Protein AF-0000000080550893 (afdb_homodimer)

Organism: Arabidopsis lyrata subsp. lyrata (NCBI:txid81972)

Structure (mmCIF, N/CA/C/O backbone):
data_AF-0000000080550893-model_v1
#
loop_
_entity.id
_entity.type
_entity.pdbx_description
1 polymer 'Dirigent protein'
#
loop_
_atom_site.group_PDB
_atom_site.id
_atom_site.type_symbol
_atom_site.label_atom_id
_atom_site.label_alt_id
_atom_site.label_comp_id
_atom_site.label_asym_id
_atom_site.label_entity_id
_atom_site.label_seq_id
_atom_site.pdbx_PDB_ins_code
_atom_site.Cartn_x
_atom_site.Cartn_y
_atom_site.Cartn_z
_atom_site.occupancy
_atom_site.B_iso_or_equiv
_atom_site.auth_seq_id
_atom_site.auth_comp_id
_atom_site.auth_asym_id
_atom_site.auth_atom_id
_atom_site.pdbx_PDB_model_num
ATOM 1 N N . MET A 1 1 ? -7.336 0.154 31.891 1 36.56 1 MET A N 1
ATOM 2 C CA . MET A 1 1 ? -7.43 1.526 31.391 1 36.56 1 MET A CA 1
ATOM 3 C C . MET A 1 1 ? -8.875 1.898 31.094 1 36.56 1 MET A C 1
ATOM 5 O O . MET A 1 1 ? -9.625 1.093 30.531 1 36.56 1 MET A O 1
ATOM 9 N N . ASN A 1 2 ? -9.414 2.648 31.75 1 38.25 2 ASN A N 1
ATOM 10 C CA . ASN A 1 2 ? -10.805 3.061 31.641 1 38.25 2 ASN A CA 1
ATOM 11 C C . ASN A 1 2 ? -11.133 3.518 30.219 1 38.25 2 ASN A C 1
ATOM 13 O O . ASN A 1 2 ? -10.469 4.395 29.672 1 38.25 2 ASN A O 1
ATOM 17 N N . GLY A 1 3 ? -11.711 2.85 29.438 1 44.38 3 GLY A N 1
ATOM 18 C CA . GLY A 1 3 ? -12.133 3.057 28.062 1 44.38 3 GLY A CA 1
ATOM 19 C C . GLY A 1 3 ? -12.727 4.434 27.812 1 44.38 3 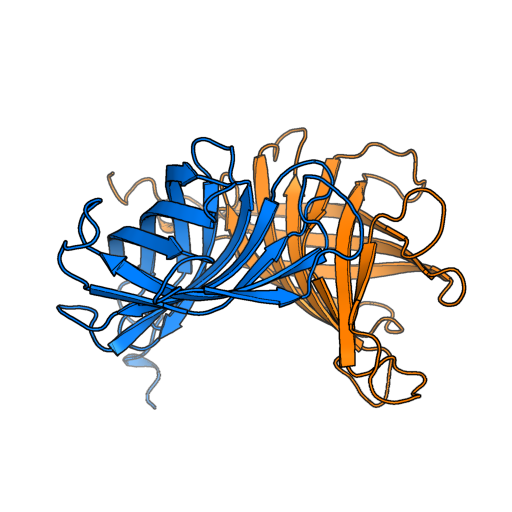GLY A C 1
ATOM 20 O O . GLY A 1 3 ? -12.953 4.82 26.672 1 44.38 3 GLY A O 1
ATOM 21 N N . LYS A 1 4 ? -13.227 5.18 28.844 1 51.59 4 LYS A N 1
ATOM 22 C CA . LYS A 1 4 ? -13.922 6.457 28.703 1 51.59 4 LYS A CA 1
ATOM 23 C C . LYS A 1 4 ? -12.992 7.52 28.125 1 51.59 4 LYS A C 1
ATOM 25 O O . LYS A 1 4 ? -13.453 8.539 27.609 1 51.59 4 LYS A O 1
ATOM 30 N N . HIS A 1 5 ? -11.852 7.52 28.484 1 48.88 5 HIS A N 1
ATOM 31 C CA . HIS A 1 5 ? -10.898 8.531 28.031 1 48.88 5 HIS A CA 1
ATOM 32 C C . HIS A 1 5 ? -10.203 8.102 26.75 1 48.88 5 HIS A C 1
ATOM 34 O O . HIS A 1 5 ? -9.227 8.727 26.328 1 48.88 5 HIS A O 1
ATOM 40 N N . LEU A 1 6 ? -10.594 6.977 26.25 1 51.81 6 LEU A N 1
ATOM 41 C CA . LEU A 1 6 ? -9.953 6.402 25.078 1 51.81 6 LEU A CA 1
ATOM 42 C C . LEU A 1 6 ? -10.844 6.555 23.844 1 51.81 6 LEU A C 1
ATOM 44 O O . LEU A 1 6 ? -12.07 6.516 23.953 1 51.81 6 LEU A O 1
ATOM 48 N N . GLY A 1 7 ? -10.242 6.859 22.594 1 55.31 7 GLY A N 1
ATOM 49 C CA . GLY A 1 7 ? -10.688 6.797 21.203 1 55.31 7 GLY A CA 1
ATOM 50 C C . GLY A 1 7 ? -12.102 7.312 21.016 1 55.31 7 GLY A C 1
ATOM 51 O O . GLY A 1 7 ? -12.359 8.5 21.188 1 55.31 7 GLY A O 1
ATOM 52 N N . PRO A 1 8 ? -13.125 6.414 20.875 1 60.66 8 PRO A N 1
ATOM 53 C CA . PRO A 1 8 ? -14.477 6.691 20.391 1 60.66 8 PRO A CA 1
ATOM 54 C C . PRO A 1 8 ? -15.32 7.469 21.406 1 60.66 8 PRO A C 1
ATOM 56 O O . PRO A 1 8 ? -16.438 7.895 21.078 1 60.66 8 PRO A O 1
ATOM 59 N N . TYR A 1 9 ? -14.734 7.715 22.547 1 67.19 9 TYR A N 1
ATOM 60 C CA . TYR A 1 9 ? -15.562 8.453 23.484 1 67.19 9 TYR A CA 1
ATOM 61 C C . TYR A 1 9 ? -15.242 9.938 23.453 1 67.19 9 TYR A C 1
ATOM 63 O O . TYR A 1 9 ? -15.906 10.742 24.109 1 67.19 9 TYR A O 1
ATOM 71 N N . LYS A 1 10 ? -14.242 10.188 22.797 1 75.31 10 LYS A N 1
ATOM 72 C CA . LYS A 1 10 ? -13.93 11.594 22.578 1 75.31 10 LYS A CA 1
ATOM 73 C C . LYS A 1 10 ? -14.453 12.062 21.234 1 75.31 10 LYS A C 1
ATOM 75 O O . LYS A 1 10 ? -14.789 11.242 20.375 1 75.31 10 LYS A O 1
ATOM 80 N N . LYS A 1 11 ? -14.539 13.328 21.203 1 84.31 11 LYS A N 1
ATOM 81 C CA . LYS A 1 11 ? -14.953 13.906 19.922 1 84.31 11 LYS A CA 1
ATOM 82 C C . LYS A 1 11 ? -13.875 13.711 18.859 1 84.31 11 LYS A C 1
ATOM 84 O O . LYS A 1 11 ? -12.695 13.922 19.109 1 84.31 11 LYS A O 1
ATOM 89 N N . GLU A 1 12 ? -14.18 13.219 17.781 1 87.88 12 GLU A N 1
ATOM 90 C CA . GLU A 1 12 ? -13.273 13.031 16.641 1 87.88 12 GLU A CA 1
ATOM 91 C C . GLU A 1 12 ? -12.812 14.375 16.094 1 87.88 12 GLU A C 1
ATOM 93 O O . GLU A 1 12 ? -13.602 15.312 15.969 1 87.88 12 GLU A O 1
ATOM 98 N N . LYS A 1 13 ? -11.547 14.469 15.852 1 89.44 13 LYS A N 1
ATOM 99 C CA . LYS A 1 13 ? -10.922 15.664 15.305 1 89.44 13 LYS A CA 1
ATOM 100 C C . LYS A 1 13 ? -10.359 15.406 13.906 1 89.44 13 LYS A C 1
ATOM 102 O O . LYS A 1 13 ? -9.953 14.281 13.602 1 89.44 13 LYS A O 1
ATOM 107 N N . PHE A 1 14 ? -10.383 16.484 13.125 1 92.69 14 PHE A N 1
ATOM 108 C CA . PHE A 1 14 ? -9.781 16.469 11.797 1 92.69 14 PHE A CA 1
ATOM 109 C C . PHE A 1 14 ? -8.539 17.359 11.758 1 92.69 14 PHE A C 1
ATOM 111 O O . PHE A 1 14 ? -8.586 18.516 12.148 1 92.69 14 PHE A O 1
ATOM 118 N N . THR A 1 15 ? -7.422 16.797 11.328 1 95.38 15 THR A N 1
ATOM 119 C CA . THR A 1 15 ? -6.168 17.531 11.234 1 95.38 15 THR A CA 1
ATOM 120 C C . THR A 1 15 ? -5.602 17.453 9.82 1 95.38 15 THR A C 1
ATOM 122 O O . THR A 1 15 ? -5.578 16.375 9.211 1 95.38 15 THR A O 1
ATOM 125 N N . HIS A 1 16 ? -5.234 18.562 9.258 1 97 16 HIS A N 1
ATOM 126 C CA . HIS A 1 16 ? -4.504 18.656 8 1 97 16 HIS A CA 1
ATOM 127 C C . HIS A 1 16 ? -3.061 19.094 8.227 1 97 16 HIS A C 1
ATOM 129 O O . HIS A 1 16 ? -2.812 20.141 8.82 1 97 16 HIS A O 1
ATOM 135 N N . LEU A 1 17 ? -2.139 18.344 7.812 1 97.62 17 LEU A N 1
ATOM 136 C CA . LEU A 1 17 ? -0.714 18.656 7.855 1 97.62 17 LEU A CA 1
ATOM 137 C C . LEU A 1 17 ? -0.124 18.688 6.449 1 97.62 17 LEU A C 1
ATOM 139 O O . LEU A 1 17 ? -0.499 17.891 5.59 1 97.62 17 LEU A O 1
ATOM 143 N N . ARG A 1 18 ? 0.786 19.594 6.27 1 98.38 18 ARG A N 1
ATOM 144 C CA . ARG A 1 18 ? 1.565 19.625 5.035 1 98.38 18 ARG A CA 1
ATOM 145 C C . ARG A 1 18 ? 3.059 19.531 5.328 1 98.38 18 ARG A C 1
ATOM 147 O O . ARG A 1 18 ? 3.6 20.312 6.109 1 98.38 18 ARG A O 1
ATOM 154 N N . VAL A 1 19 ? 3.701 18.594 4.742 1 98.5 19 VAL A N 1
ATOM 155 C CA . VAL A 1 19 ? 5.137 18.406 4.922 1 98.5 19 VAL A CA 1
ATOM 156 C C . VAL A 1 19 ? 5.785 18.047 3.586 1 98.5 19 VAL A C 1
ATOM 158 O O . VAL A 1 19 ? 5.09 17.703 2.629 1 98.5 19 VAL A O 1
ATOM 161 N N . TYR A 1 20 ? 7.066 18.188 3.588 1 98.62 20 TYR A N 1
ATOM 162 C CA . TYR A 1 20 ? 7.855 17.797 2.424 1 98.62 20 TYR A CA 1
ATOM 163 C C . TYR A 1 20 ? 8.812 16.656 2.766 1 98.62 20 TYR A C 1
ATOM 165 O O . TYR A 1 20 ? 9.555 16.734 3.746 1 98.62 20 TYR A O 1
ATOM 173 N N . TRP A 1 21 ? 8.727 15.656 1.961 1 97.75 21 TRP A N 1
ATOM 174 C CA . TRP A 1 21 ? 9.547 14.453 2.016 1 97.75 21 TRP A CA 1
ATOM 175 C C . TRP A 1 21 ? 10.773 14.578 1.116 1 97.75 21 TRP A C 1
ATOM 177 O O . TRP A 1 21 ? 10.648 14.867 -0.076 1 97.75 21 TRP A O 1
ATOM 187 N N . HIS A 1 22 ? 11.992 14.438 1.71 1 97.44 22 HIS A N 1
ATOM 188 C CA . HIS A 1 22 ? 13.234 14.516 0.948 1 97.44 22 HIS A CA 1
ATOM 189 C C . HIS A 1 22 ? 13.93 13.164 0.889 1 97.44 22 HIS A C 1
ATOM 191 O O . HIS A 1 22 ? 14.406 12.656 1.91 1 97.44 22 HIS A O 1
ATOM 197 N N . ASN A 1 23 ? 14.023 12.617 -0.268 1 97.44 23 ASN A N 1
ATOM 198 C CA . ASN A 1 23 ? 14.648 11.312 -0.463 1 97.44 23 ASN A CA 1
ATOM 199 C C . ASN A 1 23 ? 15.93 11.43 -1.288 1 97.44 23 ASN A C 1
ATOM 201 O O . ASN A 1 23 ? 15.977 12.172 -2.268 1 97.44 23 ASN A O 1
ATOM 205 N N . SER A 1 24 ? 16.938 10.742 -0.866 1 96.44 24 SER A N 1
ATOM 206 C CA . SER A 1 24 ? 18.172 10.594 -1.626 1 96.44 24 SER A CA 1
ATOM 207 C C . SER A 1 24 ? 18.734 9.18 -1.499 1 96.44 24 SER A C 1
ATOM 209 O O . SER A 1 24 ? 19 8.703 -0.39 1 96.44 24 SER A O 1
ATOM 211 N N . VAL A 1 25 ? 18.922 8.539 -2.643 1 95.25 25 VAL A N 1
ATOM 212 C CA . VAL A 1 25 ? 19.484 7.191 -2.643 1 95.25 25 VAL A CA 1
ATOM 213 C C . VAL A 1 25 ? 20.969 7.25 -2.979 1 95.25 25 VAL A C 1
ATOM 215 O O . VAL A 1 25 ? 21.703 6.27 -2.777 1 95.25 25 VAL A O 1
ATOM 218 N N . ASN A 1 26 ? 21.391 8.344 -3.434 1 88.75 26 ASN A N 1
ATOM 219 C CA . ASN A 1 26 ? 22.797 8.547 -3.805 1 88.75 26 ASN A CA 1
ATOM 220 C C . ASN A 1 26 ? 23.406 9.727 -3.057 1 88.75 26 ASN A C 1
ATOM 222 O O . ASN A 1 26 ? 22.703 10.43 -2.324 1 88.75 26 ASN A O 1
ATOM 226 N N . GLY A 1 27 ? 24.797 9.852 -3.178 1 83.94 27 GLY A N 1
ATOM 227 C CA . GLY A 1 27 ? 25.5 10.977 -2.58 1 83.94 27 GLY A CA 1
ATOM 228 C C . GLY A 1 27 ? 26.203 10.625 -1.283 1 83.94 27 GLY A C 1
ATOM 229 O O . GLY A 1 27 ? 26.375 9.445 -0.969 1 83.94 27 GLY A O 1
ATOM 230 N N . ARG A 1 28 ? 26.672 11.641 -0.504 1 85.31 28 ARG A N 1
ATOM 231 C CA . ARG A 1 28 ? 27.547 11.453 0.647 1 85.31 28 ARG A CA 1
ATOM 232 C C . ARG A 1 28 ? 26.766 10.938 1.85 1 85.31 28 ARG A C 1
ATOM 234 O O . ARG A 1 28 ? 27.234 10.055 2.57 1 85.31 28 ARG A O 1
ATOM 241 N N . ASN A 1 29 ? 25.562 11.492 2.062 1 90.5 29 ASN A N 1
ATOM 242 C CA . ASN A 1 29 ? 24.719 11.078 3.176 1 90.5 29 ASN A CA 1
ATOM 243 C C . ASN A 1 29 ? 23.312 10.711 2.707 1 90.5 29 ASN A C 1
ATOM 245 O O . ASN A 1 29 ? 22.359 11.461 2.943 1 90.5 29 ASN A O 1
ATOM 249 N N . PRO A 1 30 ? 23.297 9.578 1.999 1 96.31 30 PRO A N 1
ATOM 250 C CA . PRO A 1 30 ? 21.969 9.211 1.496 1 96.31 30 PRO A CA 1
ATOM 251 C C . PRO A 1 30 ? 20.969 8.953 2.617 1 96.31 30 PRO A C 1
ATOM 253 O O . PRO A 1 30 ? 21.328 8.445 3.678 1 96.31 30 PRO A O 1
ATOM 256 N N . SER A 1 31 ? 19.797 9.359 2.496 1 97.44 31 SER A N 1
ATOM 257 C CA . SER A 1 31 ? 18.734 9.164 3.479 1 97.44 31 SER A CA 1
ATOM 258 C C . SER A 1 31 ? 18.016 7.836 3.256 1 97.44 31 SER A C 1
ATOM 260 O O . SER A 1 31 ? 17.156 7.441 4.059 1 97.44 31 SER A O 1
ATOM 262 N N . SER A 1 32 ? 18.25 7.168 2.123 1 97.88 32 SER A N 1
ATOM 263 C CA . SER A 1 32 ? 17.656 5.879 1.789 1 97.88 32 SER A CA 1
ATOM 264 C C . SER A 1 32 ? 18.672 4.957 1.127 1 97.88 32 SER A C 1
ATOM 266 O O . SER A 1 32 ? 19.672 5.422 0.583 1 97.88 32 SER A O 1
ATOM 268 N N . VAL A 1 33 ? 18.438 3.639 1.205 1 97.5 33 VAL A N 1
ATOM 269 C CA . VAL A 1 33 ? 19.344 2.646 0.637 1 97.5 33 VAL A CA 1
ATOM 270 C C . VAL A 1 33 ? 18.547 1.511 0.01 1 97.5 33 VAL A C 1
ATOM 272 O O . VAL A 1 33 ? 17.625 0.981 0.63 1 97.5 33 VAL A O 1
ATOM 275 N N . MET A 1 34 ? 18.875 1.222 -1.255 1 95.88 34 MET A N 1
ATOM 276 C CA . MET A 1 34 ? 18.25 0.068 -1.896 1 95.88 34 MET A CA 1
ATOM 277 C C . MET A 1 34 ? 18.797 -1.235 -1.316 1 95.88 34 MET A C 1
ATOM 279 O O . MET A 1 34 ? 20 -1.503 -1.394 1 95.88 34 MET A O 1
ATOM 283 N N . ILE A 1 35 ? 18 -2.09 -0.77 1 96.12 35 ILE A N 1
ATOM 284 C CA . ILE A 1 35 ? 18.453 -3.291 -0.076 1 96.12 35 ILE A CA 1
ATOM 285 C C . ILE A 1 35 ? 18.188 -4.52 -0.94 1 96.12 35 ILE A C 1
ATOM 287 O O . ILE A 1 35 ? 18.719 -5.598 -0.684 1 96.12 35 ILE A O 1
ATOM 291 N N . GLN A 1 36 ? 17.297 -4.414 -1.833 1 96.31 36 GLN A N 1
ATOM 292 C CA . GLN A 1 36 ? 16.984 -5.441 -2.82 1 96.31 36 GLN A CA 1
ATOM 293 C C . GLN A 1 36 ? 16.938 -4.855 -4.227 1 96.31 36 GLN A C 1
ATOM 295 O O . GLN A 1 36 ? 16.094 -4 -4.523 1 96.31 36 GLN A O 1
ATOM 300 N N . GLN A 1 37 ? 17.828 -5.336 -5.086 1 94.75 37 GLN A N 1
ATOM 301 C CA . GLN A 1 37 ? 17.828 -4.902 -6.48 1 94.75 37 GLN A CA 1
ATOM 302 C C . GLN A 1 37 ? 16.719 -5.582 -7.266 1 94.75 37 GLN A C 1
ATOM 304 O O . GLN A 1 37 ? 16.281 -6.684 -6.922 1 94.75 37 GLN A O 1
ATOM 309 N N . PRO A 1 38 ? 16.25 -4.793 -8.328 1 92.19 38 PRO A N 1
ATOM 310 C CA . PRO A 1 38 ? 15.289 -5.488 -9.18 1 92.19 38 PRO A CA 1
ATOM 311 C C . PRO A 1 38 ? 15.836 -6.789 -9.758 1 92.19 38 PRO A C 1
ATOM 313 O O . PRO A 1 38 ? 17.031 -6.883 -10.047 1 92.19 38 PRO A O 1
ATOM 316 N N . VAL A 1 39 ? 14.938 -7.801 -9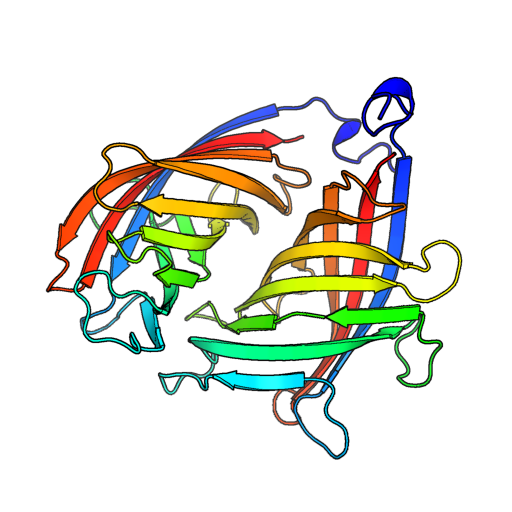.797 1 82.38 39 VAL A N 1
ATOM 317 C CA . VAL A 1 39 ? 15.391 -9.102 -10.281 1 82.38 39 VAL A CA 1
ATOM 318 C C . VAL A 1 39 ? 15.445 -9.094 -11.805 1 82.38 39 VAL A C 1
ATOM 320 O O . VAL A 1 39 ? 16.25 -9.812 -12.406 1 82.38 39 VAL A O 1
ATOM 323 N N . LEU A 1 40 ? 14.555 -8.32 -12.352 1 78.5 40 LEU A N 1
ATOM 324 C CA . LEU A 1 40 ? 14.531 -8.219 -13.805 1 78.5 40 LEU A CA 1
ATOM 325 C C . LEU A 1 40 ? 15.062 -6.867 -14.273 1 78.5 40 LEU A C 1
ATOM 327 O O . LEU A 1 40 ? 14.977 -5.879 -13.539 1 78.5 40 LEU A O 1
ATOM 331 N N . ASN A 1 41 ? 15.734 -6.973 -15.391 1 78.75 41 ASN A N 1
ATOM 332 C CA . ASN A 1 41 ? 16.172 -5.727 -16 1 78.75 41 ASN A CA 1
ATOM 333 C C . ASN A 1 41 ? 15.008 -4.938 -16.578 1 78.75 41 ASN A C 1
ATOM 335 O O . ASN A 1 41 ? 14.586 -5.18 -17.719 1 78.75 41 ASN A O 1
ATOM 339 N N . SER A 1 42 ? 14.43 -4.23 -15.875 1 79.5 42 SER A N 1
ATOM 340 C CA . SER A 1 42 ? 13.273 -3.457 -16.312 1 79.5 42 SER A CA 1
ATOM 341 C C . SER A 1 42 ? 13.398 -1.995 -15.891 1 79.5 42 SER A C 1
ATOM 343 O O . SER A 1 42 ? 14.102 -1.677 -14.93 1 79.5 42 SER A O 1
ATOM 345 N N . SER A 1 43 ? 12.719 -1.124 -16.641 1 87.12 43 SER A N 1
ATOM 346 C CA . SER A 1 43 ? 12.734 0.309 -16.359 1 87.12 43 SER A CA 1
ATOM 347 C C . SER A 1 43 ? 11.844 0.65 -15.18 1 87.12 43 SER A C 1
ATOM 349 O O . SER A 1 43 ? 11.93 1.744 -14.617 1 87.12 43 SER A O 1
ATOM 351 N N . SER A 1 44 ? 11.023 -0.235 -14.742 1 91.88 44 SER A N 1
ATOM 352 C CA . SER A 1 44 ? 10.086 0.047 -13.656 1 91.88 44 SER A CA 1
ATOM 353 C C . SER A 1 44 ? 10.711 -0.26 -12.305 1 91.88 44 SER A C 1
ATOM 355 O O . SER A 1 44 ? 10.117 0.043 -11.258 1 91.88 44 SER A O 1
ATOM 357 N N . LEU A 1 45 ? 11.844 -0.919 -12.242 1 93.75 45 LEU A N 1
ATOM 358 C CA . LEU A 1 45 ? 12.508 -1.337 -11.008 1 93.75 45 LEU A CA 1
ATOM 359 C C . LEU A 1 45 ? 11.703 -2.422 -10.297 1 93.75 45 LEU A C 1
ATOM 361 O O . LEU A 1 45 ? 11.859 -2.623 -9.094 1 93.75 45 LEU A O 1
ATOM 365 N N . PHE A 1 46 ? 10.82 -3.125 -11 1 95.94 46 PHE A N 1
ATOM 366 C CA . PHE A 1 46 ? 9.93 -4.129 -10.422 1 95.94 46 PHE A CA 1
ATOM 367 C C . PHE A 1 46 ? 10.719 -5.125 -9.586 1 95.94 46 PHE A C 1
ATOM 369 O O . PHE A 1 46 ? 11.703 -5.703 -10.055 1 95.94 46 PHE A O 1
ATOM 376 N N . GLY A 1 47 ? 10.312 -5.184 -8.273 1 96.88 47 GLY A N 1
ATOM 377 C CA . GLY A 1 47 ? 10.953 -6.125 -7.371 1 96.88 47 GLY A CA 1
ATOM 378 C C . GLY A 1 47 ? 11.969 -5.473 -6.453 1 96.88 47 GLY A C 1
ATOM 379 O O . GLY A 1 47 ? 12.43 -6.09 -5.488 1 96.88 47 GLY A O 1
ATOM 380 N N . ALA A 1 48 ? 12.312 -4.301 -6.652 1 97.19 48 ALA A N 1
ATOM 381 C CA . ALA A 1 48 ? 13.289 -3.605 -5.812 1 97.19 48 ALA A CA 1
ATOM 382 C C . ALA A 1 48 ? 12.664 -3.162 -4.496 1 97.19 48 ALA A C 1
ATOM 384 O O . ALA A 1 48 ? 11.461 -2.875 -4.438 1 97.19 48 ALA A O 1
ATOM 385 N N . ILE A 1 49 ? 13.469 -3.131 -3.439 1 97.88 49 ILE A N 1
ATOM 386 C CA . ILE A 1 49 ? 13.062 -2.592 -2.145 1 97.88 49 ILE A CA 1
ATOM 387 C C . ILE A 1 49 ? 14.094 -1.574 -1.666 1 97.88 49 ILE A C 1
ATOM 389 O O . ILE A 1 49 ? 15.305 -1.83 -1.72 1 97.88 49 ILE A O 1
ATOM 393 N N . THR A 1 50 ? 13.641 -0.426 -1.205 1 97.88 50 THR A N 1
ATOM 394 C CA . THR A 1 50 ? 14.492 0.615 -0.645 1 97.88 50 THR A CA 1
ATOM 395 C C . THR A 1 50 ? 14.055 0.966 0.775 1 97.88 50 THR A C 1
ATOM 397 O O . THR A 1 50 ? 12.875 1.193 1.028 1 97.88 50 THR A O 1
ATOM 400 N N . MET A 1 51 ? 15 0.935 1.736 1 98.62 51 MET A N 1
ATOM 401 C CA . MET A 1 51 ? 14.773 1.403 3.102 1 98.62 51 MET A CA 1
ATOM 402 C C . MET A 1 51 ? 15.031 2.902 3.211 1 98.62 51 MET A C 1
ATOM 404 O O . MET A 1 51 ? 15.977 3.42 2.619 1 98.62 51 MET A O 1
ATOM 408 N N . MET A 1 52 ? 14.203 3.564 4.016 1 98.25 52 MET A N 1
ATOM 409 C CA . MET A 1 52 ? 14.352 5.016 4.023 1 98.25 52 MET A CA 1
ATOM 410 C C . MET A 1 52 ? 14.242 5.566 5.445 1 98.25 52 MET A C 1
ATOM 412 O O . MET A 1 52 ? 13.555 4.992 6.285 1 98.25 52 MET A O 1
ATOM 416 N N . ASP A 1 53 ? 14.93 6.535 5.793 1 98.56 53 ASP A N 1
ATOM 417 C CA . ASP A 1 53 ? 14.875 7.461 6.918 1 98.56 53 ASP A CA 1
ATOM 418 C C . ASP A 1 53 ? 14.969 8.906 6.445 1 98.56 53 ASP A C 1
ATOM 420 O O . ASP A 1 53 ? 15.945 9.602 6.734 1 98.56 53 ASP A O 1
ATOM 424 N N . ASP A 1 54 ? 13.945 9.344 5.766 1 98.25 54 ASP A N 1
ATOM 425 C CA . ASP A 1 54 ? 13.953 10.594 5.016 1 98.25 54 ASP A CA 1
ATOM 426 C C . ASP A 1 54 ? 13.469 11.758 5.879 1 98.25 54 ASP A C 1
ATOM 428 O O . ASP A 1 54 ? 12.469 11.641 6.59 1 98.25 54 ASP A O 1
ATOM 432 N N . PRO A 1 55 ? 14.094 12.891 5.82 1 98.12 55 PRO A N 1
ATOM 433 C CA . PRO A 1 55 ? 13.586 14.039 6.582 1 98.12 55 PRO A CA 1
ATOM 434 C C . PRO A 1 55 ? 12.234 14.531 6.066 1 98.12 55 PRO A C 1
ATOM 436 O O . PRO A 1 55 ? 11.984 14.516 4.859 1 98.12 55 PRO A O 1
ATOM 439 N N . LEU A 1 56 ? 11.398 14.898 6.957 1 98.5 56 LEU A N 1
ATOM 440 C CA . LEU A 1 56 ? 10.18 15.656 6.707 1 98.5 56 LEU A CA 1
ATOM 441 C C . LEU A 1 56 ? 10.375 17.125 7.07 1 98.5 56 LEU A C 1
ATOM 443 O O . LEU A 1 56 ? 10.742 17.438 8.203 1 98.5 56 LEU A O 1
ATOM 447 N N . THR A 1 57 ? 10.07 18.031 6.133 1 98.44 57 THR A N 1
ATOM 448 C CA . THR A 1 57 ? 10.352 19.453 6.371 1 98.44 57 THR A CA 1
ATOM 449 C C . THR A 1 57 ? 9.109 20.297 6.117 1 98.44 57 THR A C 1
ATOM 451 O O . THR A 1 57 ? 8.094 19.781 5.637 1 98.44 57 THR A O 1
ATOM 454 N N . LEU A 1 58 ? 9.18 21.562 6.461 1 97.81 58 LEU A N 1
ATOM 455 C CA . LEU A 1 58 ? 8.039 22.469 6.332 1 97.81 58 LEU A CA 1
ATOM 456 C C . LEU A 1 58 ? 7.996 23.094 4.945 1 97.81 58 LEU A C 1
ATOM 458 O O . LEU A 1 58 ? 6.984 23.688 4.555 1 97.81 58 LEU A O 1
ATOM 462 N N . ASP A 1 59 ? 9.172 23 4.203 1 97.38 59 ASP A N 1
ATOM 463 C CA . ASP A 1 59 ? 9.219 23.625 2.889 1 97.38 59 ASP A CA 1
ATOM 464 C C . ASP A 1 59 ? 10.117 22.844 1.932 1 97.38 59 ASP A C 1
ATOM 466 O O . ASP A 1 59 ? 10.773 21.875 2.334 1 97.38 59 ASP A O 1
ATOM 470 N N . VAL A 1 60 ? 10.156 23.219 0.672 1 96.06 60 VAL A N 1
ATOM 471 C CA . VAL A 1 60 ? 10.828 22.531 -0.423 1 96.06 60 VAL A CA 1
ATOM 472 C C . VAL A 1 60 ? 12.344 22.594 -0.229 1 96.06 60 VAL A C 1
ATOM 474 O O . VAL A 1 60 ? 13.031 21.578 -0.391 1 96.06 60 VAL A O 1
ATOM 477 N N . PRO A 1 61 ? 12.914 23.734 0.207 1 93.25 61 PRO A N 1
ATOM 478 C CA . PRO A 1 61 ? 14.375 23.75 0.36 1 93.25 61 PRO A CA 1
ATOM 479 C C . PRO A 1 61 ? 14.859 22.766 1.418 1 93.25 61 PRO A C 1
ATOM 481 O O . PRO A 1 61 ? 14.25 22.641 2.486 1 93.25 61 PRO A O 1
ATOM 484 N N . ARG A 1 62 ? 15.891 22.062 1.178 1 85.25 62 ARG A N 1
ATOM 485 C CA . ARG A 1 62 ? 16.391 20.984 2.029 1 85.25 62 ARG A CA 1
ATOM 486 C C . ARG A 1 62 ? 16.781 21.516 3.404 1 85.25 62 ARG A C 1
ATOM 488 O O . ARG A 1 62 ? 16.812 20.766 4.383 1 85.25 62 ARG A O 1
ATOM 495 N N . ASN A 1 63 ? 17.125 22.734 3.443 1 89.38 63 ASN A N 1
ATOM 496 C CA . ASN A 1 63 ? 17.578 23.297 4.715 1 89.38 63 ASN A CA 1
ATOM 497 C C . ASN A 1 63 ? 16.406 23.938 5.48 1 89.38 63 ASN A C 1
ATOM 499 O O . ASN A 1 63 ? 16.625 24.672 6.445 1 89.38 63 ASN A O 1
ATOM 503 N N . SER A 1 64 ? 15.273 23.688 4.996 1 93.88 64 SER A N 1
ATOM 504 C CA . SER A 1 64 ? 14.109 24.156 5.734 1 93.88 64 SER A CA 1
ATOM 505 C C . SER A 1 64 ? 13.938 23.391 7.039 1 93.88 64 SER A C 1
ATOM 507 O O . SER A 1 64 ? 14.641 22.406 7.281 1 93.88 64 SER A O 1
ATOM 509 N N . THR A 1 65 ? 13.086 23.859 7.922 1 97.06 65 THR A N 1
ATOM 510 C CA . THR A 1 65 ? 12.891 23.312 9.258 1 97.06 65 THR A CA 1
ATOM 511 C C . THR A 1 65 ? 12.445 21.844 9.188 1 97.06 65 THR A C 1
ATOM 513 O O . THR A 1 65 ? 11.438 21.531 8.555 1 97.06 65 THR A O 1
ATOM 516 N N . VAL A 1 66 ? 13.219 20.984 9.82 1 97.81 66 VAL A N 1
ATOM 517 C CA . VAL A 1 66 ? 12.875 19.578 9.914 1 97.81 66 VAL A CA 1
ATOM 518 C C . VAL A 1 66 ? 11.859 19.359 11.031 1 97.81 66 VAL A C 1
ATOM 520 O O . VAL A 1 66 ? 12.062 19.812 12.156 1 97.81 66 VAL A O 1
ATOM 523 N N . VAL A 1 67 ? 10.789 18.688 10.711 1 98.38 67 VAL A N 1
ATOM 524 C CA . VAL A 1 67 ? 9.734 18.516 11.703 1 98.38 67 VAL A CA 1
ATOM 525 C C . VAL A 1 67 ? 9.586 17.031 12.039 1 98.38 67 VAL A C 1
ATOM 527 O O . VAL A 1 67 ? 8.789 16.656 12.898 1 98.38 67 VAL A O 1
ATOM 530 N N . GLY A 1 68 ? 10.289 16.078 11.398 1 98.5 68 GLY A N 1
ATOM 531 C CA . GLY A 1 68 ? 10.25 14.648 11.625 1 98.5 68 GLY A CA 1
ATOM 532 C C . GLY A 1 68 ? 10.992 13.852 10.562 1 98.5 68 GLY A C 1
ATOM 533 O O . GLY A 1 68 ? 11.812 14.398 9.836 1 98.5 68 GLY A O 1
ATOM 534 N N . GLN A 1 69 ? 10.695 12.547 10.586 1 98.75 69 GLN A N 1
ATOM 535 C CA . GLN A 1 69 ? 11.281 11.609 9.633 1 98.75 69 GLN A CA 1
ATOM 536 C C . GLN A 1 69 ? 10.227 10.664 9.062 1 98.75 69 GLN A C 1
ATOM 538 O O . GLN A 1 69 ? 9.32 10.234 9.781 1 98.75 69 GLN A O 1
ATOM 543 N N . ALA A 1 70 ? 10.336 10.469 7.785 1 98.81 70 ALA A N 1
ATOM 544 C CA . ALA A 1 70 ? 9.633 9.344 7.172 1 98.81 70 ALA A CA 1
ATOM 545 C C . ALA A 1 70 ? 10.477 8.078 7.23 1 98.81 7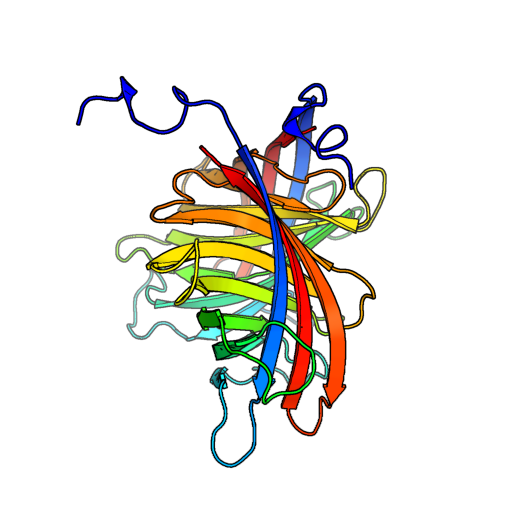0 ALA A C 1
ATOM 547 O O . ALA A 1 70 ? 11.539 8.008 6.617 1 98.81 70 ALA A O 1
ATOM 548 N N . GLN A 1 71 ? 9.977 7.078 7.969 1 98.88 71 GLN A N 1
ATOM 549 C CA . GLN A 1 71 ? 10.734 5.855 8.211 1 98.88 71 GLN A CA 1
ATOM 550 C C . GLN A 1 71 ? 9.961 4.629 7.738 1 98.88 71 GLN A C 1
ATOM 552 O O . GLN A 1 71 ? 8.773 4.488 8.031 1 98.88 71 GLN A O 1
ATOM 557 N N . GLY A 1 72 ? 10.617 3.834 6.949 1 98.62 72 GLY A N 1
ATOM 558 C CA . GLY A 1 72 ? 10.016 2.629 6.406 1 98.62 72 GLY A CA 1
ATOM 559 C C . GLY A 1 72 ? 10.688 2.146 5.133 1 98.62 72 GLY A C 1
ATOM 560 O O . GLY A 1 72 ? 11.914 2.123 5.047 1 98.62 72 GLY A O 1
ATOM 561 N N . MET A 1 73 ? 9.812 1.73 4.172 1 98.44 73 MET A N 1
ATOM 562 C CA . MET A 1 73 ? 10.344 1.237 2.902 1 98.44 73 MET A CA 1
ATOM 563 C C . MET A 1 73 ? 9.391 1.562 1.754 1 98.44 73 MET A C 1
ATOM 565 O O . MET A 1 73 ? 8.203 1.789 1.973 1 98.44 73 MET A O 1
ATOM 569 N N . TYR A 1 74 ? 9.953 1.658 0.641 1 98.12 74 TYR A N 1
ATOM 570 C CA . TYR A 1 74 ? 9.164 1.613 -0.585 1 98.12 74 TYR A CA 1
ATOM 571 C C . TYR A 1 74 ? 9.664 0.518 -1.519 1 98.12 74 TYR A C 1
ATOM 573 O O . TYR A 1 74 ? 10.875 0.32 -1.657 1 98.12 74 TYR A O 1
ATOM 581 N N . ALA A 1 75 ? 8.703 -0.265 -1.998 1 98.38 75 ALA A N 1
ATOM 582 C CA . ALA A 1 75 ? 8.969 -1.416 -2.857 1 98.38 75 ALA A CA 1
ATOM 583 C C . ALA A 1 75 ? 8.336 -1.231 -4.234 1 98.38 75 ALA A C 1
ATOM 585 O O . ALA A 1 75 ? 7.168 -0.849 -4.34 1 98.38 75 ALA A O 1
ATOM 586 N N . ALA A 1 76 ? 9.133 -1.478 -5.32 1 97.75 76 ALA A N 1
ATOM 587 C CA . ALA A 1 76 ? 8.609 -1.362 -6.68 1 97.75 76 ALA A CA 1
ATOM 588 C C . ALA A 1 76 ? 7.691 -2.533 -7.016 1 97.75 76 ALA A C 1
ATOM 590 O O . ALA A 1 76 ? 8.164 -3.633 -7.316 1 97.75 76 ALA A O 1
ATOM 591 N N . ALA A 1 77 ? 6.445 -2.203 -7.117 1 97.88 77 ALA A N 1
ATOM 592 C CA . ALA A 1 77 ? 5.453 -3.273 -7.184 1 97.88 77 ALA A CA 1
ATOM 593 C C . ALA A 1 77 ? 4.578 -3.135 -8.422 1 97.88 77 ALA A C 1
ATOM 595 O O . ALA A 1 77 ? 3.449 -3.633 -8.453 1 97.88 77 ALA A O 1
ATOM 596 N N . ALA A 1 78 ? 4.941 -2.43 -9.406 1 97.19 78 ALA A N 1
ATOM 597 C CA . ALA A 1 78 ? 4.25 -2.299 -10.688 1 97.19 78 ALA A CA 1
ATOM 598 C C . ALA A 1 78 ? 5.176 -2.643 -11.852 1 97.19 78 ALA A C 1
ATOM 600 O O . ALA A 1 78 ? 6.324 -2.193 -11.891 1 97.19 78 ALA A O 1
ATOM 601 N N . GLN A 1 79 ? 4.699 -3.393 -12.773 1 94.88 79 GLN A N 1
ATOM 602 C CA . GLN A 1 79 ? 5.535 -3.816 -13.891 1 94.88 79 GLN A CA 1
ATOM 603 C C . GLN A 1 79 ? 5.473 -2.811 -15.039 1 94.88 79 GLN A C 1
ATOM 605 O O . GLN A 1 79 ? 6.457 -2.617 -15.758 1 94.88 79 GLN A O 1
ATOM 610 N N . GLY A 1 80 ? 4.32 -2.197 -15.219 1 92.56 80 GLY A N 1
ATOM 611 C CA . GLY A 1 80 ? 4.113 -1.368 -16.391 1 92.56 80 GLY A CA 1
ATOM 612 C C . GLY A 1 80 ? 4.508 0.081 -16.188 1 92.56 80 GLY A C 1
ATOM 613 O O . GLY A 1 80 ? 4.473 0.883 -17.125 1 92.56 80 GLY A O 1
ATOM 614 N N . GLU A 1 81 ? 4.859 0.467 -15 1 94.44 81 GLU A N 1
ATOM 615 C CA . GLU A 1 81 ? 5.219 1.832 -14.625 1 94.44 81 GLU A CA 1
ATOM 616 C C . GLU A 1 81 ? 6.031 1.856 -13.336 1 94.44 81 GLU A C 1
ATOM 618 O O . GLU A 1 81 ? 6.16 0.835 -12.656 1 94.44 81 GLU A O 1
ATOM 623 N N . ILE A 1 82 ? 6.617 3.004 -13.07 1 94.88 82 ILE A N 1
ATOM 624 C CA . ILE A 1 82 ? 7.258 3.164 -11.773 1 94.88 82 ILE A CA 1
ATOM 625 C C . ILE A 1 82 ? 6.195 3.365 -10.695 1 94.88 82 ILE A C 1
ATOM 627 O O . ILE A 1 82 ? 5.617 4.449 -10.578 1 94.88 82 ILE A O 1
ATOM 631 N N . GLY A 1 83 ? 5.875 2.309 -10.016 1 96.88 83 GLY A N 1
ATOM 632 C CA . GLY A 1 83 ? 4.879 2.271 -8.953 1 96.88 83 GLY A CA 1
ATOM 633 C C . GLY A 1 83 ? 5.359 1.555 -7.707 1 96.88 83 GLY A C 1
ATOM 634 O O . GLY A 1 83 ? 5.773 0.395 -7.773 1 96.88 83 GLY A O 1
ATOM 635 N N . PHE A 1 84 ? 5.254 2.285 -6.582 1 98.12 84 PHE A N 1
ATOM 636 C CA . PHE A 1 84 ? 5.789 1.747 -5.336 1 98.12 84 PHE A CA 1
ATOM 637 C C . PHE A 1 84 ? 4.66 1.368 -4.383 1 98.12 84 PHE A C 1
ATOM 639 O O . PHE A 1 84 ? 3.623 2.033 -4.344 1 98.12 84 PHE A O 1
ATOM 646 N N . LEU A 1 85 ? 4.809 0.254 -3.67 1 98.75 85 LEU A N 1
ATOM 647 C CA . LEU A 1 85 ? 4.16 0.036 -2.381 1 98.75 85 LEU A CA 1
ATOM 648 C C . LEU A 1 85 ? 4.887 0.787 -1.271 1 98.75 85 LEU A C 1
ATOM 650 O O . LEU A 1 85 ? 6.047 0.486 -0.97 1 98.75 85 LEU A O 1
ATOM 654 N N . MET A 1 86 ? 4.188 1.76 -0.703 1 98.75 86 MET A N 1
ATOM 655 C CA . MET A 1 86 ? 4.746 2.51 0.419 1 98.75 86 MET A CA 1
ATOM 656 C C . MET A 1 86 ? 4.324 1.894 1.749 1 98.75 86 MET A C 1
ATOM 658 O O . MET A 1 86 ? 3.145 1.601 1.956 1 98.75 86 MET A O 1
ATOM 662 N N . VAL A 1 87 ? 5.246 1.604 2.574 1 98.69 87 VAL A N 1
ATOM 663 C CA . VAL A 1 87 ? 5.051 1.202 3.963 1 98.69 87 VAL A CA 1
ATOM 664 C C . VAL A 1 87 ? 5.906 2.076 4.879 1 98.69 87 VAL A C 1
ATOM 666 O O . VAL A 1 87 ? 7.109 1.843 5.023 1 98.69 87 VAL A O 1
ATOM 669 N N . MET A 1 88 ? 5.168 3.078 5.559 1 98.62 88 MET A N 1
ATOM 670 C CA . MET A 1 88 ? 6.031 4.031 6.254 1 98.62 88 MET A CA 1
ATOM 671 C C . MET A 1 88 ? 5.285 4.703 7.398 1 98.62 88 MET A C 1
ATOM 673 O O . MET A 1 88 ? 4.055 4.652 7.461 1 98.62 88 MET A O 1
ATOM 677 N N . ASN A 1 89 ? 6.078 5.238 8.25 1 98.88 89 ASN A N 1
ATOM 678 C CA . ASN A 1 89 ? 5.625 6.145 9.305 1 98.88 89 ASN A CA 1
ATOM 679 C C . ASN A 1 89 ? 6.148 7.562 9.086 1 98.88 89 ASN A C 1
ATOM 681 O O . ASN A 1 89 ? 7.305 7.75 8.711 1 98.88 89 ASN A O 1
ATOM 685 N N . PHE A 1 90 ? 5.281 8.461 9.266 1 98.88 90 PHE A N 1
ATOM 686 C CA . PHE A 1 90 ? 5.762 9.797 9.594 1 98.88 90 PHE A CA 1
ATOM 687 C C . PHE A 1 90 ? 5.926 9.953 11.102 1 98.88 90 PHE A C 1
ATOM 689 O O . PHE A 1 90 ? 4.941 9.93 11.844 1 98.88 90 PHE A O 1
ATOM 696 N N . ALA A 1 91 ? 7.168 10.062 11.531 1 98.88 91 ALA A N 1
ATOM 697 C CA . ALA A 1 91 ? 7.5 10.25 12.938 1 98.88 91 ALA A CA 1
ATOM 698 C C . ALA A 1 91 ? 7.816 11.711 13.242 1 98.88 91 ALA A C 1
ATOM 700 O O . ALA A 1 91 ? 8.891 12.203 12.898 1 98.88 91 ALA A O 1
ATOM 701 N N . PHE A 1 92 ? 6.906 12.352 13.891 1 98.62 92 PHE A N 1
ATOM 702 C CA . PHE A 1 92 ? 7.078 13.773 14.18 1 98.62 92 PHE A CA 1
ATOM 703 C C . PHE A 1 92 ? 7.93 13.977 15.422 1 98.62 92 PHE A C 1
ATOM 705 O O . PHE A 1 92 ? 7.773 13.258 16.406 1 98.62 92 PHE A O 1
ATOM 712 N N . THR A 1 93 ? 8.781 15 15.328 1 98.38 93 THR A N 1
ATOM 713 C CA . THR A 1 93 ? 9.766 15.133 16.391 1 98.38 93 THR A CA 1
ATOM 714 C C . THR A 1 93 ? 9.742 16.547 16.984 1 98.38 93 THR A C 1
ATOM 716 O O . THR A 1 93 ? 10.578 16.875 17.828 1 98.38 93 THR A O 1
ATOM 719 N N . THR A 1 94 ? 8.867 17.422 16.547 1 97 94 THR A N 1
ATOM 720 C CA . THR A 1 94 ? 8.789 18.781 17.062 1 97 94 THR A CA 1
ATOM 721 C C . THR A 1 94 ? 7.34 19.266 17.094 1 97 94 THR A C 1
ATOM 723 O O . THR A 1 94 ? 6.465 18.656 16.484 1 97 94 THR A O 1
ATOM 726 N N . GLY A 1 95 ? 7.199 20.312 17.875 1 95.5 95 GLY A N 1
ATOM 727 C CA . GLY A 1 95 ? 5.922 21 17.859 1 95.5 95 GLY A CA 1
ATOM 728 C C . GLY A 1 95 ? 4.805 20.203 18.5 1 95.5 95 GLY A C 1
ATOM 729 O O . GLY A 1 95 ? 5.051 19.375 19.375 1 95.5 95 GLY A O 1
ATOM 730 N N . LYS A 1 96 ? 3.613 20.469 18.109 1 95.75 96 LYS A N 1
ATOM 731 C CA . LYS A 1 96 ? 2.379 19.938 18.688 1 95.75 96 LYS A CA 1
ATOM 732 C C . LYS A 1 96 ? 2.328 18.406 18.562 1 95.75 96 LYS A C 1
ATOM 734 O O . LYS A 1 96 ? 1.758 17.734 19.438 1 95.75 96 LYS A O 1
ATOM 739 N N . TYR A 1 97 ? 2.969 17.859 17.547 1 97.25 97 TYR A N 1
ATOM 740 C CA . TYR A 1 97 ? 2.816 16.438 17.25 1 97.25 97 TYR A CA 1
ATOM 741 C C . TYR A 1 97 ? 4.074 15.664 17.625 1 97.25 97 TYR A C 1
ATOM 743 O O . TYR A 1 97 ? 4.23 14.5 17.234 1 97.25 97 TYR A O 1
ATOM 751 N N . ASN A 1 98 ? 4.898 16.297 18.375 1 98.06 98 ASN A N 1
ATOM 752 C CA . ASN A 1 98 ? 6.137 15.664 18.812 1 98.06 98 ASN A CA 1
ATOM 753 C C . ASN A 1 98 ? 5.863 14.336 19.516 1 98.06 98 ASN A C 1
ATOM 755 O O . ASN A 1 98 ? 5.012 14.258 20.406 1 98.06 98 ASN A O 1
ATOM 759 N N . GLY A 1 99 ? 6.637 13.281 19.078 1 98 99 GLY A N 1
ATOM 760 C CA . GLY A 1 99 ? 6.504 11.969 19.688 1 98 99 GLY A CA 1
ATOM 761 C C . GLY A 1 99 ? 5.414 11.125 19.062 1 98 99 GLY A C 1
ATOM 762 O O . GLY A 1 99 ? 5.328 9.922 19.312 1 98 99 GLY A O 1
ATOM 763 N N . SER A 1 100 ? 4.578 11.672 18.219 1 98.5 100 SER A N 1
ATOM 764 C CA . SER A 1 100 ? 3.473 10.969 17.578 1 98.5 100 SER A CA 1
ATOM 765 C C . SER A 1 100 ? 3.859 10.484 16.172 1 98.5 100 SER A C 1
ATOM 767 O O . SER A 1 100 ? 4.824 10.977 15.594 1 98.5 100 SER A O 1
ATOM 769 N N . THR A 1 101 ? 3.135 9.5 15.703 1 98.81 101 THR A N 1
ATOM 770 C CA . THR A 1 101 ? 3.342 9 14.352 1 98.81 101 THR A CA 1
ATOM 771 C C . THR A 1 101 ? 2.008 8.805 13.633 1 98.81 101 THR A C 1
ATOM 773 O O . THR A 1 101 ? 0.976 8.602 14.281 1 98.81 101 THR A O 1
ATOM 776 N N . ILE A 1 102 ? 2.037 8.953 12.344 1 98.62 102 ILE A N 1
ATOM 777 C CA . ILE A 1 102 ? 1.006 8.352 11.508 1 98.62 102 ILE A CA 1
ATOM 778 C C . ILE A 1 102 ? 1.626 7.277 10.617 1 98.62 102 ILE A C 1
ATOM 780 O O . ILE A 1 102 ? 2.797 7.371 10.242 1 98.62 102 ILE A O 1
ATOM 784 N N . THR A 1 103 ? 0.853 6.234 10.336 1 98.88 103 THR A N 1
ATOM 785 C CA . THR A 1 103 ? 1.29 5.129 9.492 1 98.88 103 THR A CA 1
ATOM 786 C C . THR A 1 103 ? 0.588 5.168 8.141 1 98.88 103 THR A C 1
ATOM 788 O O . THR A 1 103 ? -0.637 5.293 8.07 1 98.88 103 THR A O 1
ATOM 791 N N . ILE A 1 104 ? 1.382 5.191 7.051 1 98.81 104 ILE A N 1
ATOM 792 C CA . ILE A 1 104 ? 0.894 5.262 5.68 1 98.81 104 ILE A CA 1
ATOM 793 C C . ILE A 1 104 ? 1.239 3.973 4.938 1 98.81 104 ILE A C 1
ATOM 795 O O . ILE A 1 104 ? 2.369 3.484 5.023 1 98.81 104 ILE A O 1
ATOM 799 N N . LEU A 1 105 ? 0.319 3.365 4.332 1 98.81 105 LEU A N 1
ATOM 800 C CA . LEU A 1 105 ? 0.458 2.168 3.514 1 98.81 105 LEU A CA 1
ATOM 801 C C . LEU A 1 105 ? -0.373 2.279 2.24 1 98.81 105 LEU A C 1
ATOM 803 O O . LEU A 1 105 ? -1.603 2.354 2.301 1 98.81 105 LEU A O 1
ATOM 807 N N . GLY A 1 106 ? 0.286 2.35 1.08 1 98.5 106 GLY A N 1
ATOM 808 C CA . GLY A 1 106 ? -0.519 2.486 -0.124 1 98.5 106 GLY A CA 1
ATOM 809 C C . GLY A 1 106 ? 0.309 2.506 -1.396 1 98.5 106 GLY A C 1
ATOM 810 O O . GLY A 1 106 ? 1.531 2.35 -1.35 1 98.5 106 GLY A O 1
ATOM 811 N N . ARG A 1 107 ? -0.395 2.566 -2.488 1 98.75 107 ARG A N 1
ATOM 812 C CA . ARG A 1 107 ? 0.16 2.566 -3.838 1 98.75 107 ARG A CA 1
ATOM 813 C C . ARG A 1 107 ? 0.619 3.963 -4.242 1 98.75 107 ARG A C 1
ATOM 815 O O . ARG A 1 107 ? -0.138 4.93 -4.121 1 98.75 107 ARG A O 1
ATOM 822 N N . ASN A 1 108 ? 1.839 4.051 -4.66 1 98.38 108 ASN A N 1
ATOM 823 C CA . ASN A 1 108 ? 2.434 5.309 -5.094 1 98.38 108 ASN A CA 1
ATOM 824 C C . ASN A 1 108 ? 2.967 5.215 -6.523 1 98.38 108 ASN A C 1
ATOM 826 O O . ASN A 1 108 ? 4.078 4.734 -6.742 1 98.38 108 ASN A O 1
ATOM 830 N N . VAL A 1 109 ? 2.201 5.68 -7.48 1 97.44 109 VAL A N 1
ATOM 831 C CA . VAL A 1 109 ? 2.643 5.746 -8.867 1 97.44 109 VAL A CA 1
ATOM 832 C C . VAL A 1 109 ? 3.324 7.09 -9.125 1 97.44 109 VAL A C 1
ATOM 834 O O . VAL A 1 109 ? 2.652 8.094 -9.375 1 97.44 109 VAL A O 1
ATOM 837 N N . VAL A 1 110 ? 4.562 7.152 -9.289 1 94.56 110 VAL A N 1
ATOM 838 C CA . VAL A 1 110 ? 5.441 8.297 -9.102 1 94.56 110 VAL A CA 1
ATOM 839 C C . VAL A 1 110 ? 5.145 9.359 -10.156 1 94.56 110 VAL A C 1
ATOM 841 O O . VAL A 1 110 ? 5.262 10.562 -9.891 1 94.56 110 VAL A O 1
ATOM 844 N N . MET A 1 111 ? 4.734 8.984 -11.328 1 93.81 111 MET A N 1
ATOM 845 C CA . MET A 1 111 ? 4.613 9.938 -12.422 1 93.81 111 MET A CA 1
ATOM 846 C C . MET A 1 111 ? 3.23 10.578 -12.438 1 93.81 111 MET A C 1
ATOM 848 O O . MET A 1 111 ? 2.975 11.5 -13.211 1 93.81 111 MET A O 1
ATOM 852 N N . SER A 1 112 ? 2.334 10.117 -11.633 1 95.88 112 SER A N 1
ATOM 853 C CA . SER A 1 112 ? 1.026 10.758 -11.508 1 95.88 112 SER A CA 1
ATOM 854 C C . SER A 1 112 ? 1.135 12.109 -10.805 1 95.88 112 SER A C 1
ATOM 856 O O . SER A 1 112 ? 1.952 12.281 -9.898 1 95.88 112 SER A O 1
ATOM 858 N N . LYS A 1 113 ? 0.28 13.031 -11.219 1 96.69 113 LYS A N 1
ATOM 859 C CA . LYS A 1 113 ? 0.3 14.375 -10.656 1 96.69 113 LYS A CA 1
ATOM 860 C C . LYS A 1 113 ? -0.013 14.344 -9.164 1 96.69 113 LYS A C 1
ATOM 862 O O . LYS A 1 113 ? 0.622 15.055 -8.375 1 96.69 113 LYS A O 1
ATOM 867 N N . VAL A 1 114 ? -1.05 13.68 -8.852 1 97.69 114 VAL A N 1
ATOM 868 C CA . VAL A 1 114 ? -1.471 13.508 -7.469 1 97.69 114 VAL A CA 1
ATOM 869 C C . VAL A 1 114 ? -1.696 12.023 -7.176 1 97.69 114 VAL A C 1
ATOM 871 O O . VAL A 1 114 ? -2.303 11.312 -7.977 1 97.69 114 VAL A O 1
ATOM 874 N N . ARG A 1 115 ? -1.171 11.523 -6.109 1 98 115 ARG A N 1
ATOM 875 C CA . ARG A 1 115 ? -1.36 10.156 -5.621 1 98 115 ARG A CA 1
ATOM 876 C C . ARG A 1 115 ? -1.94 10.156 -4.211 1 98 115 ARG A C 1
ATOM 878 O O . ARG A 1 115 ? -1.556 10.977 -3.377 1 98 115 ARG A O 1
ATOM 885 N N . GLU A 1 116 ? -2.846 9.273 -3.955 1 98.44 116 GLU A N 1
ATOM 886 C CA . GLU A 1 116 ? -3.396 9.133 -2.609 1 98.44 116 GLU A CA 1
ATOM 887 C C . GLU A 1 116 ? -3.01 7.793 -1.99 1 98.44 116 GLU A C 1
ATOM 889 O O . GLU A 1 116 ? -2.98 6.77 -2.68 1 98.44 116 GLU A O 1
ATOM 894 N N . MET A 1 117 ? -2.721 7.82 -0.729 1 98.69 117 MET A N 1
ATOM 895 C CA . MET A 1 117 ? -2.457 6.629 0.077 1 98.69 117 MET A CA 1
ATOM 896 C C . MET A 1 117 ? -3.189 6.703 1.412 1 98.69 117 MET A C 1
ATOM 898 O O . MET A 1 117 ? -3.312 7.781 1.998 1 98.69 117 MET A O 1
ATOM 902 N N . PRO A 1 118 ? -3.604 5.641 1.891 1 98.5 118 PRO A N 1
ATOM 903 C CA . PRO A 1 118 ? -4.324 5.695 3.164 1 98.5 118 PRO A CA 1
ATOM 904 C C . PRO A 1 118 ? -3.4 5.906 4.359 1 98.5 118 PRO A C 1
ATOM 906 O O . PRO A 1 118 ? -2.262 5.434 4.355 1 98.5 118 PRO A O 1
ATOM 909 N N . VAL A 1 119 ? -3.846 6.652 5.344 1 98.56 119 VAL A N 1
ATOM 910 C CA . VAL A 1 119 ? -3.383 6.574 6.727 1 98.56 119 VAL A CA 1
ATOM 911 C C . VAL A 1 119 ? -4.094 5.426 7.441 1 98.56 119 VAL A C 1
ATOM 913 O O . VAL A 1 119 ? -5.312 5.457 7.621 1 98.56 119 VAL A O 1
ATOM 916 N N . VAL A 1 120 ? -3.309 4.488 7.902 1 98.12 120 VAL A N 1
ATOM 917 C CA . VAL A 1 120 ? -3.939 3.258 8.367 1 98.12 120 VAL A CA 1
ATOM 918 C C . VAL A 1 120 ? -3.859 3.178 9.883 1 98.12 120 VAL A C 1
ATOM 920 O O . VAL A 1 120 ? -4.371 2.23 10.492 1 98.12 120 VAL A O 1
ATOM 923 N N . GLY A 1 121 ? -3.215 4.102 10.547 1 97.38 121 GLY A N 1
ATOM 924 C CA . GLY A 1 121 ? -3.107 4.172 11.992 1 97.38 121 GLY A CA 1
ATOM 925 C C . GLY A 1 121 ? -2.146 5.246 12.469 1 97.38 121 GLY A C 1
ATOM 926 O O . GLY A 1 121 ? -1.679 6.066 11.672 1 97.38 121 GLY A O 1
ATOM 927 N N . GLY A 1 122 ? -1.949 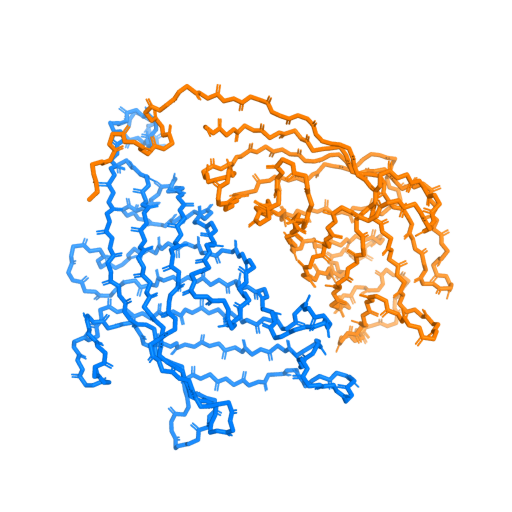5.32 13.797 1 97.44 122 GLY A N 1
ATOM 928 C CA . GLY A 1 122 ? -1.019 6.25 14.414 1 97.44 122 GLY A CA 1
ATOM 929 C C . GLY A 1 122 ? -0.81 5.984 15.891 1 97.44 122 GLY A C 1
ATOM 930 O O . GLY A 1 122 ? -1.4 5.059 16.453 1 97.44 122 GLY A O 1
ATOM 931 N N . SER A 1 123 ? 0.125 6.688 16.391 1 97.56 123 SER A N 1
ATOM 932 C CA . SER A 1 123 ? 0.424 6.551 17.812 1 97.56 123 SER A CA 1
ATOM 933 C C . SER A 1 123 ? 0.295 7.887 18.531 1 97.56 123 SER A C 1
ATOM 935 O O . SER A 1 123 ? 0.238 8.938 17.906 1 97.56 123 SER A O 1
ATOM 937 N N . GLU A 1 124 ? 0.216 7.883 19.891 1 96.31 124 GLU A N 1
ATOM 938 C CA . GLU A 1 124 ? 0.096 9.047 20.766 1 96.31 124 GLU A CA 1
ATOM 939 C C . GLU A 1 124 ? -1.073 9.93 20.344 1 96.31 124 GLU A C 1
ATOM 941 O O . GLU A 1 124 ? -2.211 9.469 20.25 1 96.31 124 GLU A O 1
ATOM 946 N N . ILE A 1 125 ? -0.858 11.148 19.969 1 95.31 125 ILE A N 1
ATOM 947 C CA . ILE A 1 125 ? -1.963 12.047 19.641 1 95.31 125 ILE A CA 1
ATOM 948 C C . ILE A 1 125 ? -2.781 11.469 18.5 1 95.31 125 ILE A C 1
ATOM 950 O O . ILE A 1 125 ? -3.969 11.773 18.359 1 95.31 125 ILE A O 1
ATOM 954 N N . PHE A 1 126 ? -2.227 10.656 17.719 1 96.38 126 PHE A N 1
ATOM 955 C CA . PHE A 1 126 ? -2.906 10.109 16.547 1 96.38 126 PHE A CA 1
ATOM 956 C C . PHE A 1 126 ? -3.393 8.688 16.828 1 96.38 126 PHE A C 1
ATOM 958 O O . PHE A 1 126 ? -3.592 7.906 15.891 1 96.38 126 PHE A O 1
ATOM 965 N N . ARG A 1 127 ? -3.529 8.281 18.062 1 94.62 127 ARG A N 1
ATOM 966 C CA . ARG A 1 127 ? -4.156 6.996 18.344 1 94.62 127 ARG A CA 1
ATOM 967 C C . ARG A 1 127 ? -5.492 6.863 17.625 1 94.62 127 ARG A C 1
ATOM 969 O O . ARG A 1 127 ? -6.273 7.812 17.578 1 94.62 127 ARG A O 1
ATOM 976 N N . PHE A 1 128 ? -5.688 5.691 16.906 1 92.44 128 PHE A N 1
ATOM 977 C CA . PHE A 1 128 ? -6.906 5.336 16.188 1 92.44 128 PHE A CA 1
ATOM 978 C C . PHE A 1 128 ? -7.059 6.191 14.93 1 92.44 128 PHE A C 1
ATOM 980 O O . PHE A 1 128 ? -8.164 6.316 14.391 1 92.44 128 PHE A O 1
ATOM 987 N N . ALA A 1 129 ? -6.012 6.801 14.555 1 95.25 129 ALA A N 1
ATOM 988 C CA . ALA A 1 129 ? -6.074 7.676 13.391 1 95.25 129 ALA A CA 1
ATOM 989 C C . ALA A 1 129 ? -6.441 6.891 12.133 1 95.25 129 ALA A C 1
ATOM 991 O O . ALA A 1 129 ? -6.012 5.746 11.961 1 95.25 129 ALA A O 1
ATOM 992 N N . ARG A 1 130 ? -7.164 7.469 11.273 1 95.75 130 ARG A N 1
ATOM 993 C CA . ARG A 1 130 ? -7.465 7.055 9.914 1 95.75 130 ARG A CA 1
ATOM 994 C C . ARG A 1 130 ? -7.52 8.258 8.969 1 95.75 130 ARG A C 1
ATOM 996 O O . ARG A 1 130 ? -7.785 9.375 9.406 1 95.75 130 ARG A O 1
ATOM 1003 N N . GLY A 1 131 ? -7.281 8.07 7.754 1 96.75 131 GLY A N 1
ATOM 1004 C CA . GLY A 1 131 ? -7.285 9.148 6.777 1 96.75 131 GLY A CA 1
ATOM 1005 C C . GLY A 1 131 ? -6.578 8.781 5.484 1 96.75 131 GLY A C 1
ATOM 1006 O O . GLY A 1 131 ? -6.574 7.617 5.082 1 96.75 131 GLY A O 1
ATOM 1007 N N . TYR A 1 132 ? -6.09 9.734 4.805 1 97.75 132 TYR A N 1
ATOM 1008 C CA . TYR A 1 132 ? -5.301 9.57 3.588 1 97.75 132 TYR A CA 1
ATOM 1009 C C . TYR A 1 132 ? -4.316 10.719 3.414 1 97.75 132 TYR A C 1
ATOM 1011 O O . TYR A 1 132 ? -4.465 11.773 4.039 1 97.75 132 TYR A O 1
ATOM 1019 N N . VAL A 1 133 ? -3.352 10.445 2.643 1 98.69 133 VAL A N 1
ATOM 1020 C CA . VAL A 1 133 ? -2.428 11.5 2.236 1 98.69 133 VAL A CA 1
ATOM 1021 C C . VAL A 1 133 ? -2.504 11.703 0.726 1 98.69 133 VAL A C 1
ATOM 1023 O O . VAL A 1 133 ? -2.801 10.766 -0.018 1 98.69 133 VAL A O 1
ATOM 1026 N N . GLU A 1 134 ? -2.256 12.93 0.335 1 98.5 134 GLU A N 1
ATOM 1027 C CA . GLU A 1 134 ? -1.979 13.273 -1.056 1 98.5 134 GLU A CA 1
ATOM 1028 C C . GLU A 1 134 ? -0.498 13.578 -1.265 1 98.5 134 GLU A C 1
ATOM 1030 O O . GLU A 1 134 ? 0.075 14.414 -0.563 1 98.5 134 GLU A O 1
ATOM 1035 N N . ALA A 1 135 ? 0.049 12.875 -2.17 1 98.75 135 ALA A N 1
ATOM 1036 C CA . ALA A 1 135 ? 1.45 13.094 -2.523 1 98.75 135 ALA A CA 1
ATOM 1037 C C . ALA A 1 135 ? 1.573 13.781 -3.879 1 98.75 135 ALA A C 1
ATOM 1039 O O . ALA A 1 135 ? 0.913 13.391 -4.844 1 98.75 135 ALA A O 1
ATOM 1040 N N . ARG A 1 136 ? 2.412 14.828 -3.967 1 98.5 136 ARG A N 1
ATOM 1041 C CA . ARG A 1 136 ? 2.754 15.547 -5.188 1 98.5 136 ARG A CA 1
ATOM 1042 C C . ARG A 1 136 ? 4.266 15.695 -5.332 1 98.5 136 ARG A C 1
ATOM 1044 O O . ARG A 1 136 ? 4.918 16.297 -4.48 1 98.5 136 ARG A O 1
ATOM 1051 N N . THR A 1 137 ? 4.738 15.164 -6.402 1 98 137 THR A N 1
ATOM 1052 C CA . THR A 1 137 ? 6.172 15.297 -6.633 1 98 137 THR A CA 1
ATOM 1053 C C . THR A 1 137 ? 6.527 16.734 -6.996 1 98 137 THR A C 1
ATOM 1055 O O . THR A 1 137 ? 5.961 17.297 -7.934 1 98 137 THR A O 1
ATOM 1058 N N . LYS A 1 138 ? 7.395 17.344 -6.254 1 98 138 LYS A N 1
ATOM 1059 C CA . LYS A 1 138 ? 7.855 18.719 -6.52 1 98 138 LYS A CA 1
ATOM 1060 C C . LYS A 1 138 ? 9.117 18.703 -7.383 1 98 138 LYS A C 1
ATOM 1062 O O . LYS A 1 138 ? 9.297 19.578 -8.234 1 98 138 LYS A O 1
ATOM 1067 N N . SER A 1 139 ? 9.953 17.75 -7.117 1 96.38 139 SER A N 1
ATOM 1068 C CA . SER A 1 139 ? 11.156 17.547 -7.918 1 96.38 139 SER A CA 1
ATOM 1069 C C . SER A 1 139 ? 11.586 16.078 -7.883 1 96.38 139 SER A C 1
ATOM 1071 O O . SER A 1 139 ? 11.438 15.406 -6.859 1 96.38 139 SER A O 1
ATOM 1073 N N . ILE A 1 140 ? 12.117 15.609 -9.031 1 94.88 140 ILE A N 1
ATOM 1074 C CA . ILE A 1 140 ? 12.609 14.242 -9.094 1 94.88 140 ILE A CA 1
ATOM 1075 C C . ILE A 1 140 ? 13.727 14.141 -10.133 1 94.88 140 ILE A C 1
ATOM 1077 O O . ILE A 1 140 ? 13.633 14.734 -11.211 1 94.88 140 ILE A O 1
ATOM 1081 N N . ASP A 1 141 ? 14.797 13.594 -9.773 1 93.69 141 ASP A N 1
ATOM 1082 C CA . ASP A 1 141 ? 15.883 13.164 -10.641 1 93.69 141 ASP A CA 1
ATOM 1083 C C . ASP A 1 141 ? 16.141 11.664 -10.492 1 93.69 141 ASP A C 1
ATOM 1085 O O . ASP A 1 141 ? 16.859 11.25 -9.578 1 93.69 141 ASP A O 1
ATOM 1089 N N . LEU A 1 142 ? 15.625 10.875 -11.352 1 86.75 142 LEU A N 1
ATOM 1090 C CA . LEU A 1 142 ? 15.688 9.422 -11.25 1 86.75 142 LEU A CA 1
ATOM 1091 C C . LEU A 1 142 ? 17.125 8.93 -11.367 1 86.75 142 LEU A C 1
ATOM 1093 O O . LEU A 1 142 ? 17.5 7.953 -10.711 1 86.75 142 LEU A O 1
ATOM 1097 N N . LYS A 1 143 ? 17.906 9.578 -12.188 1 86.44 143 LYS A N 1
ATOM 1098 C CA . LYS A 1 143 ? 19.312 9.188 -12.359 1 86.44 143 LYS A CA 1
ATOM 1099 C C . LYS A 1 143 ? 20.125 9.477 -11.102 1 86.44 143 LYS A C 1
ATOM 1101 O O . LYS A 1 143 ? 20.922 8.648 -10.68 1 86.44 143 LYS A O 1
ATOM 1106 N N . ALA A 1 144 ? 19.906 10.648 -10.562 1 90.31 144 ALA A N 1
ATOM 1107 C CA . ALA A 1 144 ? 20.625 11.047 -9.352 1 90.31 144 ALA A CA 1
ATOM 1108 C C . ALA A 1 144 ? 20.031 10.359 -8.117 1 90.31 144 ALA A C 1
ATOM 1110 O O . ALA A 1 144 ? 20.656 10.336 -7.059 1 90.31 144 ALA A O 1
ATOM 1111 N N . GLY A 1 145 ? 18.781 9.828 -8.219 1 91.88 145 GLY A N 1
ATOM 1112 C CA . GLY A 1 145 ? 18.125 9.156 -7.098 1 91.88 145 GLY A CA 1
ATOM 1113 C C . GLY A 1 145 ? 17.656 10.109 -6.02 1 91.88 145 GLY A C 1
ATOM 1114 O O . GLY A 1 145 ? 17.812 9.828 -4.828 1 91.88 145 GLY A O 1
ATOM 1115 N N . VAL A 1 146 ? 17.219 11.281 -6.41 1 94.94 146 VAL A N 1
ATOM 1116 C CA . VAL A 1 146 ? 16.75 12.273 -5.453 1 94.94 146 VAL A CA 1
ATOM 1117 C C . VAL A 1 146 ? 15.32 12.672 -5.793 1 94.94 146 VAL A C 1
ATOM 1119 O O . VAL A 1 146 ? 14.961 12.797 -6.969 1 94.94 146 VAL A O 1
ATOM 1122 N N . ALA A 1 147 ? 14.555 12.836 -4.805 1 96.88 147 ALA A N 1
ATOM 1123 C CA . ALA A 1 147 ? 13.18 13.281 -4.992 1 96.88 147 ALA A CA 1
ATOM 1124 C C . ALA A 1 147 ? 12.711 14.133 -3.814 1 96.88 147 ALA A C 1
ATOM 1126 O O . ALA A 1 147 ? 13.117 13.898 -2.672 1 96.88 147 ALA A O 1
ATOM 1127 N N . ILE A 1 148 ? 11.898 15.141 -4.074 1 98.06 148 ILE A N 1
ATOM 1128 C CA . ILE A 1 148 ? 11.156 15.914 -3.092 1 98.06 148 ILE A CA 1
ATOM 1129 C C . ILE A 1 148 ? 9.656 15.781 -3.355 1 98.06 148 ILE A C 1
ATOM 1131 O O . ILE A 1 148 ? 9.195 16.047 -4.465 1 98.06 148 ILE A O 1
ATOM 1135 N N . VAL A 1 149 ? 8.961 15.352 -2.379 1 98.56 149 VAL A N 1
ATOM 1136 C CA . VAL A 1 149 ? 7.531 15.109 -2.523 1 98.56 149 VAL A CA 1
ATOM 1137 C C . VAL A 1 149 ? 6.77 15.867 -1.441 1 98.56 149 VAL A C 1
ATOM 1139 O O . VAL A 1 149 ? 7.133 15.82 -0.265 1 98.56 149 VAL A O 1
ATOM 1142 N N . GLU A 1 150 ? 5.773 16.625 -1.838 1 98.81 150 GLU A N 1
ATOM 1143 C CA . GLU A 1 150 ? 4.84 17.25 -0.904 1 98.81 150 GLU A CA 1
ATOM 1144 C C . GLU A 1 150 ? 3.768 16.266 -0.454 1 98.81 150 GLU A C 1
ATOM 1146 O O . GLU A 1 150 ? 3.146 15.594 -1.283 1 98.81 150 GLU A O 1
ATOM 1151 N N . TYR A 1 151 ? 3.596 16.172 0.85 1 98.75 151 TYR A N 1
ATOM 1152 C CA . TYR A 1 151 ? 2.5 15.383 1.408 1 98.75 151 TYR A CA 1
ATOM 1153 C C . TYR A 1 151 ? 1.492 16.281 2.117 1 98.75 151 TYR A C 1
ATOM 1155 O O . TYR A 1 151 ? 1.854 17.031 3.027 1 98.75 151 TYR A O 1
ATOM 1163 N N . ASN A 1 152 ? 0.28 16.25 1.712 1 98.69 152 ASN A N 1
ATOM 1164 C CA . ASN A 1 152 ? -0.857 16.734 2.488 1 98.69 152 ASN A CA 1
ATOM 1165 C C . ASN A 1 152 ? -1.564 15.602 3.215 1 98.69 152 ASN A C 1
ATOM 1167 O O . ASN A 1 152 ? -2.088 14.68 2.58 1 98.69 152 ASN A O 1
ATOM 1171 N N . CYS A 1 153 ? -1.559 15.656 4.473 1 98.31 153 CYS A N 1
ATOM 1172 C CA . CYS A 1 153 ? -2.133 14.602 5.301 1 98.31 153 CYS A CA 1
ATOM 1173 C C . CYS A 1 153 ? -3.49 15.016 5.852 1 98.31 153 CYS A C 1
ATOM 1175 O O . CYS A 1 153 ? -3.613 16.078 6.477 1 98.31 153 CYS A O 1
ATOM 1177 N N . TYR A 1 154 ? -4.449 14.242 5.645 1 97.44 154 TYR A N 1
ATOM 1178 C CA . TYR A 1 154 ? -5.805 14.422 6.152 1 97.44 154 TYR A CA 1
ATOM 1179 C C . TYR A 1 154 ? -6.168 13.328 7.148 1 97.44 154 TYR A C 1
ATOM 1181 O O . TYR A 1 154 ? -6.414 12.188 6.762 1 97.44 154 TYR A O 1
ATOM 1189 N N . ILE A 1 155 ? -6.211 13.688 8.414 1 96.56 155 ILE A N 1
ATOM 1190 C CA . ILE A 1 155 ? -6.223 12.68 9.461 1 96.56 155 ILE A CA 1
ATOM 1191 C C . ILE A 1 155 ? -7.422 12.898 10.383 1 96.56 155 ILE A C 1
ATOM 1193 O O . ILE A 1 155 ? -7.609 13.992 10.914 1 96.56 155 ILE A O 1
ATOM 1197 N N . LEU A 1 156 ? -8.211 11.906 10.539 1 94.31 156 LEU A N 1
ATOM 1198 C CA . LEU A 1 156 ? -9.211 11.844 11.602 1 94.31 156 LEU A CA 1
ATOM 1199 C C . LEU A 1 156 ? -8.648 11.125 12.828 1 94.31 156 LEU A C 1
ATOM 1201 O O . LEU A 1 156 ? -8.023 10.07 12.703 1 94.31 156 LEU A O 1
ATOM 1205 N N . HIS A 1 157 ? -8.844 11.711 13.891 1 92.81 157 HIS A N 1
ATOM 1206 C CA . HIS A 1 157 ? -8.391 11.148 15.164 1 92.81 157 HIS A CA 1
ATOM 1207 C C . HIS A 1 157 ? -9.18 11.727 16.328 1 92.81 157 HIS A C 1
ATOM 1209 O O . HIS A 1 157 ? -10.18 12.422 16.125 1 92.81 157 HIS A O 1
ATOM 1215 N N . TYR A 1 158 ? -8.766 11.438 17.656 1 89.25 158 TYR A N 1
ATOM 1216 C CA . TYR A 1 158 ? -9.562 11.836 18.812 1 89.25 158 TYR A CA 1
ATOM 1217 C C . TYR A 1 158 ? -8.734 12.688 19.766 1 89.25 158 TYR A C 1
ATOM 1219 O O . TYR A 1 158 ? -7.516 12.547 19.844 1 89.25 158 TYR A O 1
ATOM 1227 N N . MET B 1 1 ? -9.641 23.547 2.859 1 34.88 1 MET B N 1
ATOM 1228 C CA . MET B 1 1 ? -10.672 22.578 2.496 1 34.88 1 MET B CA 1
ATOM 1229 C C . MET B 1 1 ? -11.578 22.281 3.684 1 34.88 1 MET B C 1
ATOM 1231 O O . MET B 1 1 ? -11.109 22.109 4.809 1 34.88 1 MET B O 1
ATOM 1235 N N . ASN B 1 2 ? -12.734 22.641 3.662 1 40.59 2 ASN B N 1
ATOM 1236 C CA . ASN B 1 2 ? -13.742 22.438 4.699 1 40.59 2 ASN B CA 1
ATOM 1237 C C . ASN B 1 2 ? -13.898 20.953 5.055 1 40.59 2 ASN B C 1
ATOM 1239 O O . ASN B 1 2 ? -14.086 20.125 4.172 1 40.59 2 ASN B O 1
ATOM 1243 N N . GLY B 1 3 ? -13.344 20.5 6.129 1 46.28 3 GLY B N 1
ATOM 1244 C CA . GLY B 1 3 ? -13.5 19.156 6.664 1 46.28 3 GLY B CA 1
ATOM 1245 C C . GLY B 1 3 ? -14.875 18.578 6.418 1 46.28 3 GLY B C 1
ATOM 1246 O O . GLY B 1 3 ? -15.117 17.391 6.684 1 46.28 3 GLY B O 1
ATOM 1247 N N . LYS B 1 4 ? -15.828 19.469 6.195 1 49.41 4 LYS B N 1
ATOM 1248 C CA . LYS B 1 4 ? -17.219 19.062 6.062 1 49.41 4 LYS B CA 1
ATOM 1249 C C . LYS B 1 4 ? -17.406 18.094 4.891 1 49.41 4 LYS B C 1
ATOM 1251 O O . LYS B 1 4 ? -18.391 17.359 4.832 1 49.41 4 LYS B O 1
ATOM 1256 N N . HIS B 1 5 ? -16.641 18.25 3.908 1 50.25 5 HIS B N 1
ATOM 1257 C CA . HIS B 1 5 ? -16.828 17.391 2.748 1 50.25 5 HIS B CA 1
ATOM 1258 C C . HIS B 1 5 ? -15.977 16.141 2.846 1 50.25 5 HIS B C 1
ATOM 1260 O O . HIS B 1 5 ? -15.805 15.414 1.858 1 50.25 5 HIS B O 1
ATOM 1266 N N . LEU B 1 6 ? -15.453 16.016 3.969 1 59.16 6 LEU B N 1
ATOM 1267 C CA . LEU B 1 6 ? -14.625 14.836 4.191 1 59.16 6 LEU B CA 1
ATOM 1268 C C . LEU B 1 6 ? -15.469 13.656 4.664 1 59.16 6 LEU B C 1
ATOM 1270 O O . LEU B 1 6 ? -16.609 13.844 5.102 1 59.16 6 LEU B O 1
ATOM 1274 N N . GLY B 1 7 ? -15.008 12.422 4.48 1 58.06 7 GLY B N 1
ATOM 1275 C CA . GLY B 1 7 ? -15.633 11.125 4.66 1 58.06 7 GLY B CA 1
ATOM 1276 C C . GLY B 1 7 ? -16.578 11.07 5.848 1 58.06 7 GLY B C 1
ATOM 1277 O O . GLY B 1 7 ? -17.797 10.984 5.68 1 58.06 7 GLY B O 1
ATOM 1278 N N . PRO B 1 8 ? -16.172 11.438 6.957 1 61.19 8 PRO B N 1
ATOM 1279 C CA . PRO B 1 8 ? -17.062 11.141 8.078 1 61.19 8 PRO B CA 1
ATOM 1280 C C . PRO B 1 8 ? -18.266 12.086 8.148 1 61.19 8 PRO B C 1
ATOM 1282 O O . PRO B 1 8 ? -19.188 11.859 8.938 1 61.19 8 PRO B O 1
ATOM 1285 N N . TYR B 1 9 ? -18.266 13.062 7.227 1 67.5 9 TYR B N 1
ATOM 1286 C CA . TYR B 1 9 ? -19.422 13.938 7.277 1 67.5 9 TYR B CA 1
ATOM 1287 C C . TYR B 1 9 ? -20.453 13.547 6.215 1 67.5 9 TYR B C 1
ATOM 1289 O O . TYR B 1 9 ? -21.516 14.156 6.117 1 67.5 9 TYR B O 1
ATOM 1297 N N . LYS B 1 10 ? -20.031 12.633 5.531 1 77.12 10 LYS B N 1
ATOM 1298 C CA . LYS B 1 10 ? -20.953 12.055 4.566 1 77.12 10 LYS B CA 1
ATOM 1299 C C . LYS B 1 10 ? -21.547 10.75 5.086 1 77.12 10 LYS B C 1
ATOM 1301 O O . LYS B 1 10 ? -21.062 10.188 6.07 1 77.12 10 LYS B O 1
ATOM 1306 N N . LYS B 1 11 ? -22.594 10.398 4.441 1 86.88 11 LYS B N 1
ATOM 1307 C CA . LYS B 1 11 ? -23.203 9.109 4.785 1 86.88 11 LYS B CA 1
ATOM 1308 C C . LYS B 1 11 ? -22.281 7.953 4.402 1 86.88 11 LYS B C 1
ATOM 1310 O O . LYS B 1 11 ? -21.719 7.938 3.305 1 86.88 11 LYS B O 1
ATOM 1315 N N . GLU B 1 12 ? -22.078 7.094 5.258 1 90.81 12 GLU B N 1
ATOM 1316 C CA . GLU B 1 12 ? -21.281 5.895 5.023 1 90.81 12 GLU B CA 1
ATOM 1317 C C . GLU B 1 12 ? -21.984 4.941 4.066 1 90.81 12 GLU B C 1
ATOM 1319 O O . GLU B 1 12 ? -23.203 4.742 4.16 1 90.81 12 GLU B O 1
ATOM 1324 N N . LYS B 1 13 ? -21.234 4.43 3.143 1 93.38 13 LYS B N 1
ATOM 1325 C CA . LYS B 1 13 ? -21.719 3.475 2.148 1 93.38 13 LYS B CA 1
ATOM 1326 C C . LYS B 1 13 ? -21.031 2.117 2.314 1 93.38 13 LYS B C 1
ATOM 1328 O O . LYS B 1 13 ? -19.891 2.039 2.779 1 93.38 13 LYS B O 1
ATOM 1333 N N . PHE B 1 14 ? -21.859 1.093 1.922 1 96.44 14 PHE B N 1
ATOM 1334 C CA . PHE B 1 14 ? -21.344 -0.27 1.887 1 96.44 14 PHE B CA 1
ATOM 1335 C C . PHE B 1 14 ? -21.219 -0.766 0.45 1 96.44 14 PHE B C 1
ATOM 1337 O O . PHE B 1 14 ? -22.172 -0.664 -0.33 1 96.44 14 PHE B O 1
ATOM 1344 N N . THR B 1 15 ? -20.031 -1.245 0.051 1 97.81 15 THR B N 1
ATOM 1345 C CA . THR B 1 15 ? -19.797 -1.767 -1.289 1 97.81 15 THR B CA 1
ATOM 1346 C C . THR B 1 15 ? -19.25 -3.193 -1.225 1 97.81 15 THR B C 1
ATOM 1348 O O . THR B 1 15 ? -18.359 -3.488 -0.427 1 97.81 15 THR B O 1
ATOM 1351 N N . HIS B 1 16 ? -19.828 -4.09 -1.972 1 98.38 16 HIS B N 1
ATOM 1352 C CA . HIS B 1 16 ? -19.312 -5.441 -2.174 1 98.38 16 HIS B CA 1
ATOM 1353 C C . HIS B 1 16 ? -18.75 -5.609 -3.58 1 98.38 16 HIS B C 1
ATOM 1355 O O . HIS B 1 16 ? -19.438 -5.363 -4.566 1 98.38 16 HIS B O 1
ATOM 1361 N N . LEU B 1 17 ? -17.531 -5.984 -3.725 1 98.19 17 LEU B N 1
ATOM 1362 C CA . LEU B 1 17 ? -16.875 -6.293 -4.988 1 98.19 17 LEU B CA 1
ATOM 1363 C C . LEU B 1 17 ? -16.391 -7.742 -5.016 1 98.19 17 LEU B C 1
ATOM 1365 O O . LEU B 1 17 ? -15.922 -8.266 -4.004 1 98.19 17 LEU B O 1
ATOM 1369 N N . ARG B 1 18 ? -16.516 -8.336 -6.148 1 98.56 18 ARG B N 1
ATOM 1370 C CA . ARG B 1 18 ? -15.938 -9.656 -6.371 1 98.56 18 ARG B CA 1
ATOM 1371 C C . ARG B 1 18 ? -14.945 -9.625 -7.531 1 98.56 18 ARG B C 1
ATOM 1373 O O . ARG B 1 18 ? -15.297 -9.219 -8.641 1 98.56 18 ARG B O 1
ATOM 1380 N N . VAL B 1 19 ? -13.758 -10.047 -7.309 1 98.56 19 VAL B N 1
ATOM 1381 C CA . VAL B 1 19 ? -12.727 -10.086 -8.344 1 98.56 19 VAL B CA 1
ATOM 1382 C C . VAL B 1 19 ? -11.914 -11.375 -8.211 1 98.56 19 VAL B C 1
ATOM 1384 O O . VAL B 1 19 ? -11.992 -12.062 -7.188 1 98.56 19 VAL B O 1
ATOM 1387 N N . TYR B 1 20 ? -11.203 -11.648 -9.266 1 98.69 20 TYR B N 1
ATOM 1388 C CA . TYR B 1 20 ? -10.289 -12.781 -9.273 1 98.69 20 TYR B CA 1
ATOM 1389 C C . TYR B 1 20 ? -8.852 -12.32 -9.461 1 98.69 20 TYR B C 1
ATOM 1391 O O . TYR B 1 20 ? -8.539 -11.57 -10.391 1 98.69 20 TYR B O 1
ATOM 1399 N N . TRP B 1 21 ? -8.062 -12.781 -8.586 1 97.5 21 TRP B N 1
ATOM 1400 C CA . TRP B 1 21 ? -6.625 -12.539 -8.539 1 97.5 21 TRP B CA 1
ATOM 1401 C C . TRP B 1 21 ? -5.867 -13.648 -9.266 1 97.5 21 TRP B C 1
ATOM 1403 O O . TRP B 1 21 ? -6.039 -14.836 -8.953 1 97.5 21 TRP B O 1
ATOM 1413 N N . HIS B 1 22 ? -5.039 -13.289 -10.305 1 97.5 22 HIS B N 1
ATOM 1414 C CA . HIS B 1 22 ? -4.25 -14.258 -11.055 1 97.5 22 HIS B CA 1
ATOM 1415 C C . HIS B 1 22 ? -2.76 -14.078 -10.789 1 97.5 22 HIS B C 1
ATOM 1417 O O . HIS B 1 22 ? -2.176 -13.062 -11.188 1 97.5 22 HIS B O 1
ATOM 1423 N N . ASN B 1 23 ? -2.168 -15.055 -10.172 1 97.31 23 ASN B N 1
ATOM 1424 C CA . ASN B 1 23 ? -0.747 -14.992 -9.844 1 97.31 23 ASN B CA 1
ATOM 1425 C C . ASN B 1 23 ? 0.052 -16.031 -10.633 1 97.31 23 ASN B C 1
ATOM 1427 O O . ASN B 1 23 ? -0.391 -17.172 -10.805 1 97.31 23 ASN B O 1
ATOM 1431 N N . SER B 1 24 ? 1.177 -15.602 -11.148 1 96.31 24 SER B N 1
ATOM 1432 C CA . SER B 1 24 ? 2.139 -16.5 -11.781 1 96.31 24 SER B CA 1
ATOM 1433 C C . SER B 1 24 ? 3.572 -16.094 -11.445 1 96.31 24 SER B C 1
ATOM 1435 O O . SER B 1 24 ? 3.988 -14.969 -11.727 1 96.31 24 SER B O 1
ATOM 1437 N N . VAL B 1 25 ? 4.328 -17.016 -10.883 1 94.25 25 VAL B N 1
ATOM 1438 C CA . VAL B 1 25 ? 5.723 -16.75 -10.539 1 94.25 25 VAL B CA 1
ATOM 1439 C C . VAL B 1 25 ? 6.637 -17.359 -11.602 1 94.25 25 VAL B C 1
ATOM 1441 O O . VAL B 1 25 ? 7.832 -17.047 -11.648 1 94.25 25 VAL B O 1
ATOM 1444 N N . ASN B 1 26 ? 6.094 -18.078 -12.445 1 88 26 ASN B N 1
ATOM 1445 C CA . ASN B 1 26 ? 6.836 -18.75 -13.516 1 88 26 ASN B CA 1
ATOM 1446 C C . ASN B 1 26 ? 6.238 -18.438 -14.883 1 88 26 ASN B C 1
ATOM 1448 O O . ASN B 1 26 ? 5.199 -17.781 -14.984 1 88 26 ASN B O 1
ATOM 1452 N N . GLY B 1 27 ? 7.02 -18.844 -15.977 1 82.38 27 GLY B N 1
ATOM 1453 C CA . GLY B 1 27 ? 6.527 -18.672 -17.328 1 82.38 27 GLY B CA 1
ATOM 1454 C C . GLY B 1 27 ? 7.121 -17.469 -18.031 1 82.38 27 GLY B C 1
ATOM 1455 O O . GLY B 1 27 ? 8.078 -16.859 -17.547 1 82.38 27 GLY B O 1
ATOM 1456 N N . ARG B 1 28 ? 6.594 -17.156 -19.203 1 83.19 28 ARG B N 1
ATOM 1457 C CA . ARG B 1 28 ? 7.172 -16.156 -20.094 1 83.19 28 ARG B CA 1
ATOM 1458 C C . ARG B 1 28 ? 6.938 -14.75 -19.547 1 83.19 28 ARG B C 1
ATOM 1460 O O . ARG B 1 28 ? 7.824 -13.898 -19.625 1 83.19 28 ARG B O 1
ATOM 1467 N N . ASN B 1 29 ? 5.734 -14.523 -18.984 1 86.94 29 ASN B N 1
ATOM 1468 C CA . ASN B 1 29 ? 5.387 -13.211 -18.453 1 86.94 29 ASN B CA 1
ATOM 1469 C C . ASN B 1 29 ? 4.832 -13.312 -17.031 1 86.94 29 ASN B C 1
ATOM 1471 O O . ASN B 1 29 ? 3.643 -13.07 -16.812 1 86.94 29 ASN B O 1
ATOM 1475 N N . PRO B 1 30 ? 5.766 -13.633 -16.172 1 94.12 30 PRO B N 1
ATOM 1476 C CA . PRO B 1 30 ? 5.266 -13.781 -14.805 1 94.12 30 PRO B CA 1
ATOM 1477 C C . PRO B 1 30 ? 4.719 -12.477 -14.227 1 94.12 30 PRO B C 1
ATOM 1479 O O . PRO B 1 30 ? 5.254 -11.406 -14.508 1 94.12 30 PRO B O 1
ATOM 1482 N N . SER B 1 31 ? 3.635 -12.539 -13.539 1 96.31 31 SER B N 1
ATOM 1483 C CA . SER B 1 31 ? 3.023 -11.383 -12.898 1 96.31 31 SER B CA 1
ATOM 1484 C C . SER B 1 31 ? 3.645 -11.109 -11.531 1 96.31 31 SER B C 1
ATOM 1486 O O . SER B 1 31 ? 3.367 -10.078 -10.906 1 96.31 31 SER B O 1
ATOM 1488 N N . SER B 1 32 ? 4.414 -12.039 -11 1 96.75 32 SER B N 1
ATOM 1489 C CA . SER B 1 32 ? 5.102 -11.922 -9.719 1 96.75 32 SER B CA 1
ATOM 1490 C C . SER B 1 32 ? 6.52 -12.477 -9.797 1 96.75 32 SER B C 1
ATOM 1492 O O . SER B 1 32 ? 6.832 -13.273 -10.688 1 96.75 32 SER B O 1
ATOM 1494 N N . VAL B 1 33 ? 7.395 -12.016 -8.883 1 95.75 33 VAL B N 1
ATOM 1495 C CA . VAL B 1 33 ? 8.781 -12.469 -8.844 1 95.75 33 VAL B CA 1
ATOM 1496 C C . VAL B 1 33 ? 9.227 -12.648 -7.395 1 95.75 33 VAL B C 1
ATOM 1498 O O . VAL B 1 33 ? 9.016 -11.758 -6.562 1 95.75 33 VAL B O 1
ATOM 1501 N N . MET B 1 34 ? 9.781 -13.82 -7.113 1 94.69 34 MET B N 1
ATOM 1502 C CA . MET B 1 34 ? 10.352 -14.023 -5.785 1 94.69 34 MET B CA 1
ATOM 1503 C C . MET B 1 34 ? 11.641 -13.227 -5.625 1 94.69 34 MET B C 1
ATOM 1505 O O . MET B 1 34 ? 12.609 -13.445 -6.359 1 94.69 34 MET B O 1
ATOM 1509 N N . ILE B 1 35 ? 11.703 -12.391 -4.664 1 95.69 35 ILE B N 1
ATOM 1510 C CA . ILE B 1 35 ? 12.844 -11.484 -4.543 1 95.69 35 ILE B CA 1
ATOM 1511 C C . ILE B 1 35 ? 13.742 -11.945 -3.393 1 95.69 35 ILE B C 1
ATOM 1513 O O . ILE B 1 35 ? 14.906 -11.539 -3.307 1 95.69 35 ILE B O 1
ATOM 1517 N N . GLN B 1 36 ? 13.25 -12.719 -2.516 1 94.94 36 GLN B N 1
ATOM 1518 C CA . GLN B 1 36 ? 14 -13.344 -1.433 1 94.94 36 GLN B CA 1
ATOM 1519 C C . GLN B 1 36 ? 13.648 -14.82 -1.3 1 94.94 36 GLN B C 1
ATOM 1521 O O . GLN B 1 36 ? 12.5 -15.172 -1.023 1 94.94 36 GLN B O 1
ATOM 1526 N N . GLN B 1 37 ? 14.625 -15.641 -1.503 1 93.25 37 GLN B N 1
ATOM 1527 C CA . GLN B 1 37 ? 14.43 -17.078 -1.323 1 93.25 37 GLN B CA 1
ATOM 1528 C C . GLN B 1 37 ? 14.344 -17.438 0.156 1 93.25 37 GLN B C 1
ATOM 1530 O O . GLN B 1 37 ? 14.914 -16.75 1.003 1 93.25 37 GLN B O 1
ATOM 1535 N N . PRO B 1 38 ? 13.578 -18.531 0.325 1 92.12 38 PRO B N 1
ATOM 1536 C CA . PRO B 1 38 ? 13.641 -19 1.712 1 92.12 38 PRO B CA 1
ATOM 1537 C C . PRO B 1 38 ? 15.062 -19.328 2.164 1 92.12 38 PRO B C 1
ATOM 1539 O O . PRO B 1 38 ? 15.875 -19.812 1.366 1 92.12 38 PRO B O 1
ATOM 1542 N N . VAL B 1 39 ? 15.344 -18.953 3.451 1 86.06 39 VAL B N 1
ATOM 1543 C CA . VAL B 1 39 ? 16.703 -19.156 3.949 1 86.06 39 VAL B CA 1
ATOM 1544 C C . VAL B 1 39 ? 16.891 -20.625 4.32 1 86.06 39 VAL B C 1
ATOM 1546 O O . VAL B 1 39 ? 17.984 -21.188 4.137 1 86.06 39 VAL B O 1
ATOM 1549 N N . LEU B 1 40 ? 15.781 -21.188 4.766 1 84.88 40 LEU B N 1
ATOM 1550 C CA . LEU B 1 40 ? 15.844 -22.609 5.129 1 84.88 40 LEU B CA 1
ATOM 1551 C C . LEU B 1 40 ? 15.125 -23.469 4.09 1 84.88 40 LEU B C 1
ATOM 1553 O O . LEU B 1 40 ? 14.211 -23 3.416 1 84.88 40 LEU B O 1
ATOM 1557 N N . ASN B 1 41 ? 15.734 -24.625 3.885 1 82.12 41 ASN B N 1
ATOM 1558 C CA . ASN B 1 41 ? 15.055 -25.594 3.037 1 82.12 41 ASN B CA 1
ATOM 1559 C C . ASN B 1 41 ? 13.789 -26.125 3.705 1 82.12 41 ASN B C 1
ATOM 1561 O O . ASN B 1 41 ? 13.844 -27.094 4.473 1 82.12 41 ASN B O 1
ATOM 1565 N N . SER B 1 42 ? 12.844 -25.469 3.607 1 81.62 42 SER B N 1
ATOM 1566 C CA . SER B 1 42 ? 11.57 -25.859 4.223 1 81.62 42 SER B CA 1
ATOM 1567 C C . SER B 1 42 ? 10.445 -25.875 3.191 1 81.62 42 SER B C 1
ATOM 1569 O O . SER B 1 42 ? 10.5 -25.172 2.186 1 81.62 42 SER B O 1
ATOM 1571 N N . SER B 1 43 ? 9.469 -26.766 3.451 1 87 43 SER B N 1
ATOM 1572 C CA . SER B 1 43 ? 8.312 -26.891 2.566 1 87 43 SER B CA 1
ATOM 1573 C C . SER B 1 43 ? 7.375 -25.703 2.705 1 87 43 SER B C 1
ATOM 1575 O O . SER B 1 43 ? 6.504 -25.484 1.858 1 87 43 SER B O 1
ATOM 1577 N N . SER B 1 44 ? 7.504 -24.891 3.721 1 89.88 44 SER B N 1
ATOM 1578 C CA . SER B 1 44 ? 6.598 -23.781 3.971 1 89.88 44 SER B CA 1
ATOM 1579 C C . SER B 1 44 ? 7.074 -22.516 3.264 1 89.88 44 SER B C 1
ATOM 1581 O O . SER B 1 44 ? 6.383 -21.484 3.277 1 89.88 44 SER B O 1
ATOM 1583 N N . LEU B 1 45 ? 8.227 -22.516 2.709 1 92.5 45 LEU B N 1
ATOM 1584 C CA . LEU B 1 45 ? 8.836 -21.344 2.078 1 92.5 45 LEU B CA 1
ATOM 1585 C C . LEU B 1 45 ? 9.094 -20.25 3.102 1 92.5 45 LEU B C 1
ATOM 1587 O O . LEU B 1 45 ? 9.25 -19.078 2.74 1 92.5 45 LEU B O 1
ATOM 1591 N N . PHE B 1 46 ? 9.156 -20.547 4.395 1 95.06 46 PHE B N 1
ATOM 1592 C CA . PHE B 1 46 ? 9.312 -19.562 5.469 1 95.06 46 PHE B CA 1
ATOM 1593 C C . PHE B 1 46 ? 10.477 -18.641 5.188 1 95.06 46 PHE B C 1
ATOM 1595 O O . PHE B 1 46 ? 11.594 -19.094 4.91 1 95.06 46 PHE B O 1
ATOM 1602 N N . GLY B 1 47 ? 10.195 -17.375 5.168 1 95.94 47 GLY B N 1
ATOM 1603 C CA . GLY B 1 47 ? 11.227 -16.375 4.949 1 95.94 47 GLY B CA 1
ATOM 1604 C C . GLY B 1 47 ? 11.281 -15.867 3.521 1 95.94 47 GLY B C 1
ATOM 1605 O O . GLY B 1 47 ? 11.945 -14.867 3.234 1 95.94 47 GLY B O 1
ATOM 1606 N N . ALA B 1 48 ? 10.578 -16.453 2.635 1 96.19 48 ALA B N 1
ATOM 1607 C CA . ALA B 1 48 ? 10.547 -16 1.245 1 96.19 48 ALA B CA 1
ATOM 1608 C C . ALA B 1 48 ? 9.688 -14.75 1.092 1 96.19 48 ALA B C 1
ATOM 1610 O O . ALA B 1 48 ? 8.711 -14.562 1.822 1 96.19 48 ALA B O 1
ATOM 1611 N N . ILE B 1 49 ? 10.086 -13.852 0.131 1 97.25 49 ILE B N 1
ATOM 1612 C CA . ILE B 1 49 ? 9.305 -12.672 -0.228 1 97.25 49 ILE B CA 1
ATOM 1613 C C . ILE B 1 49 ? 9.094 -12.633 -1.74 1 97.25 49 ILE B C 1
ATOM 1615 O O . ILE B 1 49 ? 10.039 -12.836 -2.51 1 97.25 49 ILE B O 1
ATOM 1619 N N . THR B 1 50 ? 7.879 -12.398 -2.146 1 97.31 50 THR B N 1
ATOM 1620 C CA . THR B 1 50 ? 7.523 -12.305 -3.557 1 97.31 50 THR B CA 1
ATOM 1621 C C . THR B 1 50 ? 6.84 -10.977 -3.855 1 97.31 50 THR B C 1
ATOM 1623 O O . THR B 1 50 ? 5.922 -10.57 -3.141 1 97.31 50 THR B O 1
ATOM 1626 N N . MET B 1 51 ? 7.375 -10.211 -4.855 1 98.12 51 MET B N 1
ATOM 1627 C CA . MET B 1 51 ? 6.734 -9 -5.371 1 98.12 51 MET B CA 1
ATOM 1628 C C . MET B 1 51 ? 5.695 -9.344 -6.43 1 98.12 51 MET B C 1
ATOM 1630 O O . MET B 1 51 ? 5.934 -10.188 -7.293 1 98.12 51 MET B O 1
ATOM 1634 N N . MET B 1 52 ? 4.559 -8.609 -6.348 1 97.81 52 MET B N 1
ATOM 1635 C CA . MET B 1 52 ? 3.5 -9.008 -7.273 1 97.81 52 MET B CA 1
ATOM 1636 C C . MET B 1 52 ? 2.877 -7.785 -7.945 1 97.81 52 MET B C 1
ATOM 1638 O O . MET B 1 52 ? 2.795 -6.715 -7.34 1 97.81 52 MET B O 1
ATOM 1642 N N . ASP B 1 53 ? 2.492 -7.855 -9.141 1 98.12 53 ASP B N 1
ATOM 1643 C CA . ASP B 1 53 ? 1.641 -7.02 -9.977 1 98.12 53 ASP B CA 1
ATOM 1644 C C . ASP B 1 53 ? 0.627 -7.863 -10.75 1 98.12 53 ASP B C 1
ATOM 1646 O O . ASP B 1 53 ? 0.673 -7.93 -11.977 1 98.12 53 ASP B O 1
ATOM 1650 N N . ASP B 1 54 ? -0.32 -8.43 -10.031 1 98.19 54 ASP B N 1
ATOM 1651 C CA . ASP B 1 54 ? -1.206 -9.477 -10.539 1 98.19 54 ASP B CA 1
ATOM 1652 C C . ASP B 1 54 ? -2.492 -8.883 -11.102 1 98.19 54 ASP B C 1
ATOM 1654 O O . ASP B 1 54 ? -3.105 -8.008 -10.484 1 98.19 54 ASP B O 1
ATOM 1658 N N . PRO B 1 55 ? -2.908 -9.375 -12.219 1 98.19 55 PRO B N 1
ATOM 1659 C CA . PRO B 1 55 ? -4.188 -8.867 -12.727 1 98.19 55 PRO B CA 1
ATOM 1660 C C . PRO B 1 55 ? -5.367 -9.25 -11.828 1 98.19 55 PRO B C 1
ATOM 1662 O O . PRO B 1 55 ? -5.387 -10.352 -11.266 1 98.19 55 PRO B O 1
ATOM 1665 N N . LEU B 1 56 ? -6.266 -8.328 -11.711 1 98.56 56 LEU B N 1
ATOM 1666 C CA . LEU B 1 56 ? -7.59 -8.555 -11.148 1 98.56 56 LEU B CA 1
ATOM 1667 C C . LEU B 1 56 ? -8.641 -8.641 -12.242 1 98.56 56 LEU B C 1
ATOM 1669 O O . LEU B 1 56 ? -8.773 -7.719 -13.055 1 98.56 56 LEU B O 1
ATOM 1673 N N . THR B 1 57 ? -9.438 -9.711 -12.242 1 98.5 57 THR B N 1
ATOM 1674 C CA . THR B 1 57 ? -10.383 -9.922 -13.336 1 98.5 57 THR B CA 1
ATOM 1675 C C . THR B 1 57 ? -11.789 -10.164 -12.797 1 98.5 57 THR B C 1
ATOM 1677 O O . THR B 1 57 ? -11.984 -10.297 -11.586 1 98.5 57 THR B O 1
ATOM 1680 N N . LEU B 1 58 ? -12.742 -10.203 -13.727 1 97.94 58 LEU B N 1
ATOM 1681 C CA . LEU B 1 58 ? -14.141 -10.359 -13.344 1 97.94 58 LEU B CA 1
ATOM 1682 C C . LEU B 1 58 ? -14.516 -11.836 -13.242 1 97.94 58 LEU B C 1
ATOM 1684 O O . LEU B 1 58 ? -15.562 -12.18 -12.688 1 97.94 58 LEU B O 1
ATOM 1688 N N . ASP B 1 59 ? -13.609 -12.711 -13.859 1 97.56 59 ASP B N 1
ATOM 1689 C CA . ASP B 1 59 ? -13.945 -14.133 -13.867 1 97.56 59 ASP B CA 1
ATOM 1690 C C . ASP B 1 59 ? -12.688 -14.992 -13.789 1 97.56 59 ASP B C 1
ATOM 1692 O O . ASP B 1 59 ? -11.57 -14.469 -13.836 1 97.56 59 ASP B O 1
ATOM 1696 N N . VAL B 1 60 ? -12.812 -16.297 -13.656 1 96.12 60 VAL B N 1
ATOM 1697 C CA . VAL B 1 60 ? -11.75 -17.266 -13.414 1 96.12 60 VAL B CA 1
ATOM 1698 C C . VAL B 1 60 ? -10.852 -17.359 -14.648 1 96.12 60 VAL B C 1
ATOM 1700 O O . VAL B 1 60 ? -9.625 -17.375 -14.531 1 96.12 60 VAL B O 1
ATOM 1703 N N . PRO B 1 61 ? -11.406 -17.344 -15.891 1 93.94 61 PRO B N 1
ATOM 1704 C CA . PRO B 1 61 ? -10.508 -17.453 -17.031 1 93.94 61 PRO B CA 1
ATOM 1705 C C . PRO B 1 61 ? -9.555 -16.266 -17.141 1 93.94 61 PRO B C 1
ATOM 1707 O O . PRO B 1 61 ? -9.961 -15.117 -16.953 1 93.94 61 PRO B O 1
ATOM 1710 N N . ARG B 1 62 ? -8.344 -16.484 -17.469 1 86.06 62 ARG B N 1
ATOM 1711 C CA . ARG B 1 62 ? -7.285 -15.484 -17.469 1 86.06 62 ARG B CA 1
ATOM 1712 C C . ARG B 1 62 ? -7.578 -14.391 -18.5 1 86.06 62 ARG B C 1
ATOM 1714 O O . ARG B 1 62 ? -7.078 -13.266 -18.375 1 86.06 62 ARG B O 1
ATOM 1721 N N . ASN B 1 63 ? -8.32 -14.758 -19.469 1 90.31 63 ASN B N 1
ATOM 1722 C CA . ASN B 1 63 ? -8.594 -13.781 -20.516 1 90.31 63 ASN B CA 1
ATOM 1723 C C . ASN B 1 63 ? -9.875 -13.008 -20.234 1 90.31 63 ASN B C 1
ATOM 1725 O O . ASN B 1 63 ? -10.391 -12.32 -21.125 1 90.31 63 ASN B O 1
ATOM 1729 N N . SER B 1 64 ? -10.375 -13.195 -19.125 1 94.19 64 SER B N 1
ATOM 1730 C CA . SER B 1 64 ? -11.547 -12.398 -18.75 1 94.19 64 SER B CA 1
ATOM 1731 C C . SER B 1 64 ? -11.18 -10.93 -18.562 1 94.19 64 SER B C 1
ATOM 1733 O O . SER B 1 64 ? -10 -10.57 -18.594 1 94.19 64 SER B O 1
ATOM 1735 N N . THR B 1 65 ? -12.18 -10.086 -18.438 1 97.12 65 THR B N 1
ATOM 1736 C CA . THR B 1 65 ? -12.008 -8.641 -18.375 1 97.12 65 THR B CA 1
ATOM 1737 C C . THR B 1 65 ? -11.156 -8.242 -17.188 1 97.12 65 THR B C 1
ATOM 1739 O O . THR B 1 65 ? -11.484 -8.57 -16.047 1 97.12 65 THR B O 1
ATOM 1742 N N . VAL B 1 66 ? -10.086 -7.59 -17.484 1 97.88 66 VAL B N 1
ATOM 1743 C CA . VAL B 1 66 ? -9.211 -7.055 -16.438 1 97.88 66 VAL B CA 1
ATOM 1744 C C . VAL B 1 66 ? -9.797 -5.754 -15.898 1 97.88 66 VAL B C 1
ATOM 1746 O O . VAL B 1 66 ? -10.125 -4.848 -16.656 1 97.88 66 VAL B O 1
ATOM 1749 N N . VAL B 1 67 ? -9.898 -5.664 -14.555 1 98.31 67 VAL B N 1
ATOM 1750 C CA . VAL B 1 67 ? -10.516 -4.477 -13.969 1 98.31 67 VAL B CA 1
ATOM 1751 C C . VAL B 1 67 ? -9.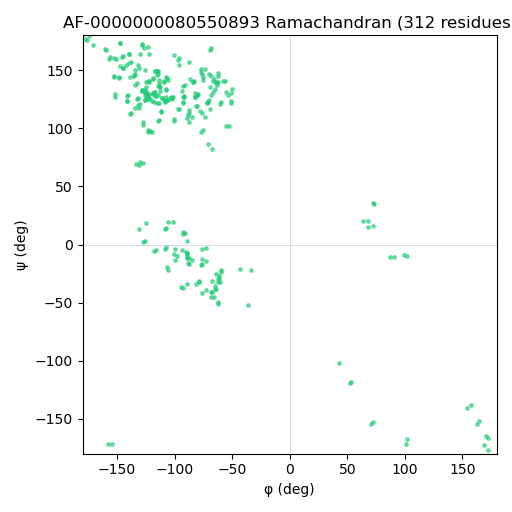5 -3.746 -13.094 1 98.31 67 VAL B C 1
ATOM 1753 O O . VAL B 1 67 ? -9.797 -2.689 -12.531 1 98.31 67 VAL B O 1
ATOM 1756 N N . GLY B 1 68 ? -8.32 -4.285 -12.891 1 98.19 68 GLY B N 1
ATOM 1757 C CA . GLY B 1 68 ? -7.258 -3.68 -12.102 1 98.19 68 GLY B CA 1
ATOM 1758 C C . GLY B 1 68 ? -6.078 -4.605 -11.875 1 98.19 68 GLY B C 1
ATOM 1759 O O . GLY B 1 68 ? -5.914 -5.594 -12.594 1 98.19 68 GLY B O 1
ATOM 1760 N N . GLN B 1 69 ? -5.23 -4.184 -10.938 1 98.62 69 GLN B N 1
ATOM 1761 C CA . GLN B 1 69 ? -4.051 -4.949 -10.539 1 98.62 69 GLN B CA 1
ATOM 1762 C C . GLN B 1 69 ? -3.945 -5.043 -9.023 1 98.62 69 GLN B C 1
ATOM 1764 O O . GLN B 1 69 ? -4.254 -4.082 -8.312 1 98.62 69 GLN B O 1
ATOM 1769 N N . ALA B 1 70 ? -3.586 -6.207 -8.555 1 98.81 70 ALA B N 1
ATOM 1770 C CA . ALA B 1 70 ? -3.094 -6.355 -7.184 1 98.81 70 ALA B CA 1
ATOM 1771 C C . ALA B 1 70 ? -1.587 -6.125 -7.117 1 98.81 70 ALA B C 1
ATOM 1773 O O . ALA B 1 70 ? -0.808 -6.91 -7.664 1 98.81 70 ALA B O 1
ATOM 1774 N N . GLN B 1 71 ? -1.201 -5.039 -6.457 1 98.75 71 GLN B N 1
ATOM 1775 C CA . GLN B 1 71 ? 0.201 -4.637 -6.395 1 98.75 71 GLN B CA 1
ATOM 1776 C C . GLN B 1 71 ? 0.713 -4.645 -4.957 1 98.75 71 GLN B C 1
ATOM 1778 O O . GLN B 1 71 ? 0.05 -4.133 -4.055 1 98.75 71 GLN B O 1
ATOM 1783 N N . GLY B 1 72 ? 1.863 -5.266 -4.719 1 98.56 72 GLY B N 1
ATOM 1784 C CA . GLY B 1 72 ? 2.488 -5.348 -3.408 1 98.56 72 GLY B CA 1
ATOM 1785 C C . GLY B 1 72 ? 3.381 -6.562 -3.246 1 98.56 72 GLY B C 1
ATOM 1786 O O . GLY B 1 72 ? 4.148 -6.902 -4.152 1 98.56 72 GLY B O 1
ATOM 1787 N N . MET B 1 73 ? 3.291 -7.117 -2.047 1 98.44 73 MET B N 1
ATOM 1788 C CA . MET B 1 73 ? 4.137 -8.281 -1.778 1 98.44 73 MET B CA 1
ATOM 1789 C C . MET B 1 73 ? 3.418 -9.281 -0.882 1 98.44 73 MET B C 1
ATOM 1791 O O . MET B 1 73 ? 2.516 -8.906 -0.129 1 98.44 73 MET B O 1
ATOM 1795 N N . TYR B 1 74 ? 3.783 -10.477 -1.032 1 98.06 74 TYR B N 1
ATOM 1796 C CA . TYR B 1 74 ? 3.436 -11.492 -0.043 1 98.06 74 TYR B CA 1
ATOM 1797 C C . TYR B 1 74 ? 4.68 -12.219 0.455 1 98.06 74 TYR B C 1
ATOM 1799 O O . TYR B 1 74 ? 5.586 -12.523 -0.326 1 98.06 74 TYR B O 1
ATOM 1807 N N . ALA B 1 75 ? 4.75 -12.352 1.756 1 98 75 ALA B N 1
ATOM 1808 C CA . ALA B 1 75 ? 5.895 -12.945 2.443 1 98 75 ALA B CA 1
ATOM 1809 C C . ALA B 1 75 ? 5.488 -14.195 3.219 1 98 75 ALA B C 1
ATOM 1811 O O . ALA B 1 75 ? 4.488 -14.18 3.943 1 98 75 ALA B O 1
ATOM 1812 N N . ALA B 1 76 ? 6.227 -15.273 2.994 1 97.06 76 ALA B N 1
ATOM 1813 C CA . ALA B 1 76 ? 5.969 -16.484 3.764 1 97.06 76 ALA B CA 1
ATOM 1814 C C . ALA B 1 76 ? 6.363 -16.297 5.227 1 97.06 76 ALA B C 1
ATOM 1816 O O . ALA B 1 76 ? 7.551 -16.25 5.555 1 97.06 76 ALA B O 1
ATOM 1817 N N . ALA B 1 77 ? 5.359 -16.375 6.094 1 97.25 77 ALA B N 1
ATOM 1818 C CA . ALA B 1 77 ? 5.594 -15.945 7.469 1 97.25 77 ALA B CA 1
ATOM 1819 C C . ALA B 1 77 ? 5.109 -17 8.461 1 97.25 77 ALA B C 1
ATOM 1821 O O . ALA B 1 77 ? 4.906 -16.703 9.641 1 97.25 77 ALA B O 1
ATOM 1822 N N . ALA B 1 78 ? 4.82 -18.188 8 1 95.19 78 ALA B N 1
ATOM 1823 C CA . ALA B 1 78 ? 4.418 -19.281 8.875 1 95.19 78 ALA B CA 1
ATOM 1824 C C . ALA B 1 78 ? 5.363 -20.484 8.727 1 95.19 78 ALA B C 1
ATOM 1826 O O . ALA B 1 78 ? 5.598 -20.969 7.621 1 95.19 78 ALA B O 1
ATOM 1827 N N . GLN B 1 79 ? 5.863 -21 9.781 1 93.44 79 GLN B N 1
ATOM 1828 C CA . GLN B 1 79 ? 6.84 -22.078 9.742 1 93.44 79 GLN B CA 1
ATOM 1829 C C . GLN B 1 79 ? 6.156 -23.438 9.547 1 93.44 79 GLN B C 1
ATOM 1831 O O . GLN B 1 79 ? 6.688 -24.312 8.867 1 93.44 79 GLN B O 1
ATOM 1836 N N . GLY B 1 80 ? 4.98 -23.625 10.086 1 91.81 80 GLY B N 1
ATOM 1837 C CA . GLY B 1 80 ? 4.336 -24.922 10.117 1 91.81 80 GLY B CA 1
ATOM 1838 C C . GLY B 1 80 ? 3.396 -25.156 8.945 1 91.81 80 GLY B C 1
ATOM 1839 O O . GLY B 1 80 ? 2.83 -26.234 8.805 1 91.81 80 GLY B O 1
ATOM 1840 N N . GLU B 1 81 ? 3.207 -24.172 8.117 1 94.19 81 GLU B N 1
ATOM 1841 C CA . GLU B 1 81 ? 2.309 -24.234 6.969 1 94.19 81 GLU B CA 1
ATOM 1842 C C . GLU B 1 81 ? 2.641 -23.156 5.941 1 94.19 81 GLU B C 1
ATOM 1844 O O . GLU B 1 81 ? 3.457 -22.281 6.207 1 94.19 81 GLU B O 1
ATOM 1849 N N . ILE B 1 82 ? 2.064 -23.281 4.785 1 94 82 ILE B N 1
ATOM 1850 C CA . ILE B 1 82 ? 2.195 -22.219 3.799 1 94 82 ILE B CA 1
ATOM 1851 C C . ILE B 1 82 ? 1.27 -21.062 4.168 1 94 82 ILE B C 1
ATOM 1853 O O . ILE B 1 82 ? 0.06 -21.125 3.932 1 94 82 ILE B O 1
ATOM 1857 N N . GLY B 1 83 ? 1.8 -20.109 4.809 1 96.12 83 GLY B N 1
ATOM 1858 C CA . GLY B 1 83 ? 1.104 -18.922 5.273 1 96.12 83 GLY B CA 1
ATOM 1859 C C . GLY B 1 83 ? 1.831 -17.625 4.938 1 96.12 83 GLY B C 1
ATOM 1860 O O . GLY B 1 83 ? 2.998 -17.453 5.301 1 96.12 83 GLY B O 1
ATOM 1861 N N . PHE B 1 84 ? 1.09 -16.734 4.273 1 97.5 84 PHE B N 1
ATOM 1862 C CA . PHE B 1 84 ? 1.714 -15.508 3.803 1 97.5 84 PHE B CA 1
ATOM 1863 C C . PHE B 1 84 ? 1.221 -14.305 4.605 1 97.5 84 PHE B C 1
ATOM 1865 O O . PHE B 1 84 ? 0.058 -14.258 5.008 1 97.5 84 PHE B O 1
ATOM 1872 N N . LEU B 1 85 ? 2.088 -13.383 4.934 1 98.62 85 LEU B N 1
ATOM 1873 C CA . LEU B 1 85 ? 1.729 -11.992 5.172 1 98.62 85 LEU B CA 1
ATOM 1874 C C . LEU B 1 85 ? 1.484 -11.258 3.854 1 98.62 85 LEU B C 1
ATOM 1876 O O . LEU B 1 85 ? 2.396 -11.125 3.037 1 98.62 85 LEU B O 1
ATOM 1880 N N . MET B 1 86 ? 0.227 -10.883 3.67 1 98.62 86 MET B N 1
ATOM 1881 C CA . MET B 1 86 ? -0.127 -10.109 2.48 1 98.62 86 MET B CA 1
ATOM 1882 C C . MET B 1 86 ? -0.049 -8.617 2.756 1 98.62 86 MET B C 1
ATOM 1884 O O . MET B 1 86 ? -0.587 -8.133 3.756 1 98.62 86 MET B O 1
ATOM 1888 N N . VAL B 1 87 ? 0.646 -7.863 1.992 1 98.75 87 VAL B N 1
ATOM 1889 C CA . VAL B 1 87 ? 0.67 -6.406 1.947 1 98.75 87 VAL B CA 1
ATOM 1890 C C . VAL B 1 87 ? 0.435 -5.93 0.516 1 98.75 87 VAL B C 1
ATOM 1892 O O . VAL B 1 87 ? 1.343 -5.977 -0.317 1 98.75 87 VAL B O 1
ATOM 1895 N N . MET B 1 88 ? -0.824 -5.402 0.271 1 98.62 88 MET B N 1
ATOM 1896 C CA . MET B 1 88 ? -1.105 -5.164 -1.142 1 98.62 88 MET B CA 1
ATOM 1897 C C . MET B 1 88 ? -2.193 -4.105 -1.308 1 98.62 88 MET B C 1
ATOM 1899 O O . MET B 1 88 ? -2.91 -3.793 -0.356 1 98.62 88 MET B O 1
ATOM 1903 N N . ASN B 1 89 ? -2.17 -3.561 -2.492 1 98.88 89 ASN B N 1
ATOM 1904 C CA . ASN B 1 89 ? -3.246 -2.709 -2.984 1 98.88 89 ASN B CA 1
ATOM 1905 C C . ASN B 1 89 ? -3.996 -3.365 -4.141 1 98.88 89 ASN B C 1
ATOM 1907 O O . ASN B 1 89 ? -3.383 -3.953 -5.031 1 98.88 89 ASN B O 1
ATOM 1911 N N . PHE B 1 90 ? -5.293 -3.35 -4.043 1 98.88 90 PHE B N 1
ATOM 1912 C CA . PHE B 1 90 ? -6.062 -3.482 -5.277 1 98.88 90 PHE B CA 1
ATOM 1913 C C . PHE B 1 90 ? -6.227 -2.131 -5.961 1 98.88 90 PHE B C 1
ATOM 1915 O O . PHE B 1 90 ? -6.887 -1.237 -5.426 1 98.88 90 PHE B O 1
ATOM 1922 N N . ALA B 1 91 ? -5.57 -1.978 -7.059 1 98.81 91 ALA B N 1
ATOM 1923 C CA . ALA B 1 91 ? -5.645 -0.752 -7.848 1 98.81 91 ALA B CA 1
ATOM 1924 C C . ALA B 1 91 ? -6.594 -0.919 -9.031 1 98.81 91 ALA B C 1
ATOM 1926 O O . ALA B 1 91 ? -6.25 -1.569 -10.023 1 98.81 91 ALA B O 1
ATOM 1927 N N . PHE B 1 92 ? -7.77 -0.278 -8.961 1 98.62 92 PHE B N 1
ATOM 1928 C CA . PHE B 1 92 ? -8.781 -0.425 -10.008 1 98.62 92 PHE B CA 1
ATOM 1929 C C . PHE B 1 92 ? -8.508 0.531 -11.156 1 98.62 92 PHE B C 1
ATOM 1931 O O . PHE B 1 92 ? -8.141 1.688 -10.945 1 98.62 92 PHE B O 1
ATOM 1938 N N . THR B 1 93 ? -8.719 -0.02 -12.359 1 97.94 93 THR B N 1
ATOM 1939 C CA . THR B 1 93 ? -8.297 0.763 -13.516 1 97.94 93 THR B CA 1
ATOM 1940 C C . THR B 1 93 ? -9.461 0.952 -14.492 1 97.94 93 THR B C 1
ATOM 1942 O O . THR B 1 93 ? -9.289 1.519 -15.57 1 97.94 93 THR B O 1
ATOM 1945 N N . THR B 1 94 ? -10.641 0.487 -14.203 1 96.75 94 THR B N 1
ATOM 1946 C CA . THR B 1 94 ? -11.789 0.638 -15.086 1 96.75 94 THR B CA 1
ATOM 1947 C C . THR B 1 94 ? -13.078 0.814 -14.273 1 96.75 94 THR B C 1
ATOM 1949 O O . THR B 1 94 ? -13.102 0.542 -13.07 1 96.75 94 THR B O 1
ATOM 1952 N N . GLY B 1 95 ? -14.102 1.353 -15.023 1 95.44 95 GLY B N 1
ATOM 1953 C CA . GLY B 1 95 ? -15.438 1.394 -14.453 1 95.44 95 GLY B CA 1
ATOM 1954 C C . GLY B 1 95 ? -15.586 2.424 -13.352 1 95.44 95 GLY B C 1
ATOM 1955 O O . GLY B 1 95 ? -14.867 3.428 -13.328 1 95.44 95 GLY B O 1
ATOM 1956 N N . LYS B 1 96 ? -16.5 2.172 -12.461 1 95.94 96 LYS B N 1
ATOM 1957 C CA . LYS B 1 96 ? -16.922 3.084 -11.398 1 95.94 96 LYS B CA 1
ATOM 1958 C C . LYS B 1 96 ? -15.758 3.393 -10.453 1 95.94 96 LYS B C 1
ATOM 1960 O O . LYS B 1 96 ? -15.672 4.496 -9.906 1 95.94 96 LYS B O 1
ATOM 1965 N N . TYR B 1 97 ? -14.82 2.449 -10.305 1 97.25 97 TYR B N 1
ATOM 1966 C CA . TYR B 1 97 ? -13.797 2.572 -9.273 1 97.25 97 TYR B CA 1
ATOM 1967 C C . TYR B 1 97 ? -12.438 2.895 -9.891 1 97.25 97 TYR B C 1
ATOM 1969 O O . TYR B 1 97 ? -11.414 2.822 -9.211 1 97.25 97 TYR B O 1
ATOM 1977 N N . ASN B 1 98 ? -12.492 3.266 -11.148 1 98 98 ASN B N 1
ATOM 1978 C CA . ASN B 1 98 ? -11.258 3.617 -11.844 1 98 98 ASN B CA 1
ATOM 1979 C C . ASN B 1 98 ? -10.469 4.68 -11.078 1 98 98 ASN B C 1
ATOM 1981 O O . ASN B 1 98 ? -11.023 5.707 -10.688 1 98 98 ASN B O 1
ATOM 1985 N N . GLY B 1 99 ? -9.133 4.367 -10.852 1 96.94 99 GLY B N 1
ATOM 1986 C CA . GLY B 1 99 ? -8.258 5.312 -10.18 1 96.94 99 GLY B CA 1
ATOM 1987 C C . GLY B 1 99 ? -8.227 5.133 -8.672 1 96.94 99 GLY B C 1
ATOM 1988 O O . GLY B 1 99 ? -7.367 5.691 -7.992 1 96.94 99 GLY B O 1
ATOM 1989 N N . SER B 1 100 ? -9.125 4.316 -8.094 1 98.38 100 SER B N 1
ATOM 1990 C CA . SER B 1 100 ? -9.227 4.09 -6.656 1 98.38 100 SER B CA 1
ATOM 1991 C C . SER B 1 100 ? -8.477 2.828 -6.242 1 98.38 100 SER B C 1
ATOM 1993 O O . SER B 1 100 ? -8.227 1.949 -7.07 1 98.38 100 SER B O 1
ATOM 1995 N N . THR B 1 101 ? -8.078 2.826 -4.988 1 98.75 101 THR B N 1
ATOM 1996 C CA . THR B 1 101 ? -7.434 1.642 -4.434 1 98.75 101 THR B CA 1
ATOM 1997 C C . THR B 1 101 ? -8.07 1.251 -3.104 1 98.75 101 THR B C 1
ATOM 1999 O O . THR B 1 101 ? -8.648 2.094 -2.416 1 98.75 101 THR B O 1
ATOM 2002 N N . ILE B 1 102 ? -8.023 0.004 -2.797 1 98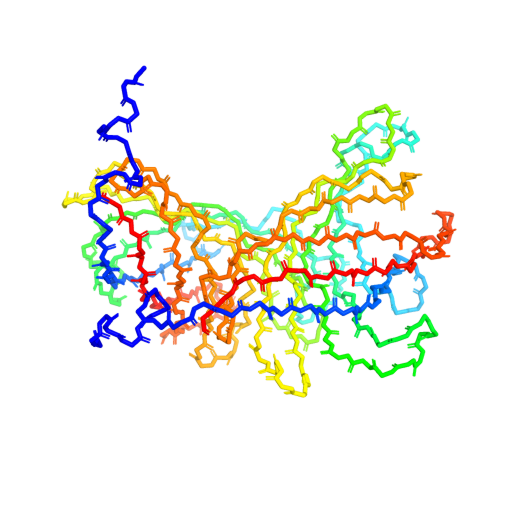.75 102 ILE B N 1
ATOM 2003 C CA . ILE B 1 102 ? -8.133 -0.437 -1.411 1 98.75 102 ILE B CA 1
ATOM 2004 C C . ILE B 1 102 ? -6.828 -1.101 -0.976 1 98.75 102 ILE B C 1
ATOM 2006 O O . ILE B 1 102 ? -6.133 -1.711 -1.791 1 98.75 102 ILE B O 1
ATOM 2010 N N . THR B 1 103 ? -6.492 -0.927 0.273 1 98.88 103 THR B N 1
ATOM 2011 C CA . THR B 1 103 ? -5.277 -1.49 0.851 1 98.88 103 THR B CA 1
ATOM 2012 C C . THR B 1 103 ? -5.609 -2.652 1.784 1 98.88 103 THR B C 1
ATOM 2014 O O . THR B 1 103 ? -6.473 -2.527 2.656 1 98.88 103 THR B O 1
ATOM 2017 N N . ILE B 1 104 ? -4.934 -3.812 1.522 1 98.81 104 ILE B N 1
ATOM 2018 C CA . ILE B 1 104 ? -5.172 -5.035 2.281 1 98.81 104 ILE B CA 1
ATOM 2019 C C . ILE B 1 104 ? -3.885 -5.457 2.988 1 98.81 104 ILE B C 1
ATOM 2021 O O . ILE B 1 104 ? -2.811 -5.469 2.383 1 98.81 104 ILE B O 1
ATOM 2025 N N . LEU B 1 105 ? -3.963 -5.73 4.203 1 98.69 105 LEU B N 1
ATOM 2026 C CA . LEU B 1 105 ? -2.869 -6.219 5.035 1 98.69 105 LEU B CA 1
ATOM 2027 C C . LEU B 1 105 ? -3.352 -7.324 5.973 1 98.69 105 LEU B C 1
ATOM 2029 O O . LEU B 1 105 ? -4.152 -7.074 6.871 1 98.69 105 LEU B O 1
ATOM 2033 N N . GLY B 1 106 ? -2.844 -8.578 5.719 1 98.31 106 GLY B N 1
ATOM 2034 C CA . GLY B 1 106 ? -3.348 -9.609 6.605 1 98.31 106 GLY B CA 1
ATOM 2035 C C . GLY B 1 106 ? -2.709 -10.969 6.367 1 98.31 106 GLY B C 1
ATOM 2036 O O . GLY B 1 106 ? -1.827 -11.102 5.516 1 98.31 106 GLY B O 1
ATOM 2037 N N . ARG B 1 107 ? -3.1 -11.898 7.215 1 98.38 107 ARG B N 1
ATOM 2038 C CA . ARG B 1 107 ? -2.617 -13.281 7.199 1 98.38 107 ARG B CA 1
ATOM 2039 C C . ARG B 1 107 ? -3.371 -14.109 6.164 1 98.38 107 ARG B C 1
ATOM 2041 O O . ARG B 1 107 ? -4.602 -14.07 6.109 1 98.38 107 ARG B O 1
ATOM 2048 N N . ASN B 1 108 ? -2.645 -14.758 5.305 1 98 108 ASN B N 1
ATOM 2049 C CA . ASN B 1 108 ? -3.207 -15.609 4.262 1 98 108 ASN B CA 1
ATOM 2050 C C . ASN B 1 108 ? -2.66 -17.031 4.344 1 98 108 ASN B C 1
ATOM 2052 O O . ASN B 1 108 ? -1.577 -17.312 3.828 1 98 108 ASN B O 1
ATOM 2056 N N . VAL B 1 109 ? -3.369 -17.938 4.977 1 96.94 109 VAL B N 1
ATOM 2057 C CA . VAL B 1 109 ? -2.998 -19.344 5.023 1 96.94 109 VAL B CA 1
ATOM 2058 C C . VAL B 1 109 ? -3.58 -20.078 3.816 1 96.94 109 VAL B C 1
ATOM 2060 O O . VAL B 1 109 ? -4.75 -20.469 3.826 1 96.94 109 VAL B O 1
ATOM 2063 N N . VAL B 1 110 ? -2.812 -20.406 2.871 1 94.25 110 VAL B N 1
ATOM 2064 C CA . VAL B 1 110 ? -3.172 -20.719 1.489 1 94.25 110 VAL B CA 1
ATOM 2065 C C . VAL B 1 110 ? -4.078 -21.938 1.446 1 94.25 110 VAL B C 1
ATOM 2067 O O . VAL B 1 110 ? -4.969 -22.031 0.599 1 94.25 110 VAL B O 1
ATOM 2070 N N . MET B 1 111 ? -3.967 -22.891 2.311 1 93.81 111 MET B N 1
ATOM 2071 C CA . MET B 1 111 ? -4.684 -24.156 2.205 1 93.81 111 MET B CA 1
ATOM 2072 C C . MET B 1 111 ? -6.039 -24.062 2.896 1 93.81 111 MET B C 1
ATOM 2074 O O . MET B 1 111 ? -6.855 -24.984 2.791 1 93.81 111 MET B O 1
ATOM 2078 N N . SER B 1 112 ? -6.305 -23.047 3.623 1 96.12 112 SER B N 1
ATOM 2079 C CA . SER B 1 112 ? -7.621 -22.844 4.219 1 96.12 112 SER B CA 1
ATOM 2080 C C . SER B 1 112 ? -8.672 -22.547 3.152 1 96.12 112 SER B C 1
ATOM 2082 O O . SER B 1 112 ? -8.391 -21.875 2.164 1 96.12 112 SER B O 1
ATOM 2084 N N . LYS B 1 113 ? -9.852 -23.031 3.404 1 97.19 113 LYS B N 1
ATOM 2085 C CA . LYS B 1 113 ? -10.945 -22.859 2.449 1 97.19 113 LYS B CA 1
ATOM 2086 C C . LYS B 1 113 ? -11.281 -21.391 2.248 1 97.19 113 LYS B C 1
ATOM 2088 O O . LYS B 1 113 ? -11.523 -20.953 1.121 1 97.19 113 LYS B O 1
ATOM 2093 N N . VAL B 1 114 ? -11.469 -20.734 3.281 1 98.25 114 VAL B N 1
ATOM 2094 C CA . VAL B 1 114 ? -11.75 -19.312 3.277 1 98.25 114 VAL B CA 1
ATOM 2095 C C . VAL B 1 114 ? -10.781 -18.594 4.211 1 98.25 114 VAL B C 1
ATOM 2097 O O . VAL B 1 114 ? -10.523 -19.047 5.324 1 98.25 114 VAL B O 1
ATOM 2100 N N . ARG B 1 115 ? -10.18 -17.547 3.82 1 98.38 115 ARG B N 1
ATOM 2101 C CA . ARG B 1 115 ? -9.305 -16.688 4.609 1 98.38 115 ARG B CA 1
ATOM 2102 C C . ARG B 1 115 ? -9.828 -15.25 4.621 1 98.38 115 ARG B C 1
ATOM 2104 O O . ARG B 1 115 ? -10.312 -14.75 3.605 1 98.38 115 ARG B O 1
ATOM 2111 N N . GLU B 1 116 ? -9.75 -14.609 5.703 1 98.62 116 GLU B N 1
ATOM 2112 C CA . GLU B 1 116 ? -10.148 -13.211 5.816 1 98.62 116 GLU B CA 1
ATOM 2113 C C . GLU B 1 116 ? -8.938 -12.32 6.113 1 98.62 116 GLU B C 1
ATOM 2115 O O . GLU B 1 116 ? -8.055 -12.711 6.875 1 98.62 116 GLU B O 1
ATOM 2120 N N . MET B 1 117 ? -8.93 -11.18 5.461 1 98.69 117 MET B N 1
ATOM 2121 C CA . MET B 1 117 ? -7.922 -10.156 5.707 1 98.69 117 MET B CA 1
ATOM 2122 C C . MET B 1 117 ? -8.562 -8.773 5.816 1 98.69 117 MET B C 1
ATOM 2124 O O . MET B 1 117 ? -9.539 -8.484 5.125 1 98.69 117 MET B O 1
ATOM 2128 N N . PRO B 1 118 ? -8.047 -7.902 6.602 1 98.69 118 PRO B N 1
ATOM 2129 C CA . PRO B 1 118 ? -8.641 -6.566 6.719 1 98.69 118 PRO B CA 1
ATOM 2130 C C . PRO B 1 118 ? -8.328 -5.676 5.52 1 98.69 118 PRO B C 1
ATOM 2132 O O . PRO B 1 118 ? -7.238 -5.766 4.945 1 98.69 118 PRO B O 1
ATOM 2135 N N . VAL B 1 119 ? -9.305 -4.887 5.098 1 98.69 119 VAL B N 1
ATOM 2136 C CA . VAL B 1 119 ? -9.07 -3.648 4.363 1 98.69 119 VAL B CA 1
ATOM 2137 C C . VAL B 1 119 ? -8.711 -2.529 5.34 1 98.69 119 VAL B C 1
ATOM 2139 O O . VAL B 1 119 ? -9.531 -2.131 6.168 1 98.69 119 VAL B O 1
ATOM 2142 N N . VAL B 1 120 ? -7.527 -1.967 5.188 1 98.25 120 VAL B N 1
ATOM 2143 C CA . VAL B 1 120 ? -7.035 -1.078 6.234 1 98.25 120 VAL B CA 1
ATOM 2144 C C . VAL B 1 120 ? -7.09 0.369 5.75 1 98.25 120 VAL B C 1
ATOM 2146 O O . VAL B 1 120 ? -6.77 1.294 6.504 1 98.25 120 VAL B O 1
ATOM 2149 N N . GLY B 1 121 ? -7.492 0.617 4.559 1 97.75 121 GLY B N 1
ATOM 2150 C CA . GLY B 1 121 ? -7.625 1.947 3.988 1 97.75 121 GLY B CA 1
ATOM 2151 C C . GLY B 1 121 ? -7.863 1.934 2.488 1 97.75 121 GLY B C 1
ATOM 2152 O O . GLY B 1 121 ? -8.102 0.875 1.902 1 97.75 121 GLY B O 1
ATOM 2153 N N . GLY B 1 122 ? -7.828 3.148 1.889 1 97.94 122 GLY B N 1
ATOM 2154 C CA . GLY B 1 122 ? -8.016 3.314 0.456 1 97.94 122 GLY B CA 1
ATOM 2155 C C . GLY B 1 122 ? -7.812 4.746 -0.01 1 97.94 122 GLY B C 1
ATOM 2156 O O . GLY B 1 122 ? -7.465 5.617 0.786 1 97.94 122 GLY B O 1
ATOM 2157 N N . SER B 1 123 ? -7.98 4.867 -1.309 1 97.75 123 SER B N 1
ATOM 2158 C CA . SER B 1 123 ? -7.805 6.176 -1.928 1 97.75 123 SER B CA 1
ATOM 2159 C C . SER B 1 123 ? -8.992 6.531 -2.816 1 97.75 123 SER B C 1
ATOM 2161 O O . SER B 1 123 ? -9.789 5.66 -3.168 1 97.75 123 SER B O 1
ATOM 2163 N N . GLU B 1 124 ? -9.102 7.809 -3.152 1 96.75 124 GLU B N 1
ATOM 2164 C CA . GLU B 1 124 ? -10.156 8.336 -4.02 1 96.75 124 GLU B CA 1
ATOM 2165 C C . GLU B 1 124 ? -11.539 7.922 -3.523 1 96.75 124 GLU B C 1
ATOM 2167 O O . GLU B 1 124 ? -11.898 8.195 -2.377 1 96.75 124 GLU B O 1
ATOM 2172 N N . ILE B 1 125 ? -12.336 7.188 -4.281 1 96.38 125 ILE B N 1
ATOM 2173 C CA . ILE B 1 125 ? -13.688 6.84 -3.863 1 96.38 125 ILE B CA 1
ATOM 2174 C C . ILE B 1 125 ? -13.641 6.062 -2.551 1 96.38 125 ILE B C 1
ATOM 2176 O O . ILE B 1 125 ? -14.594 6.078 -1.775 1 96.38 125 ILE B O 1
ATOM 2180 N N . PHE B 1 126 ? -12.523 5.457 -2.232 1 97.19 126 PHE B N 1
ATOM 2181 C CA . PHE B 1 126 ? -12.414 4.617 -1.044 1 97.19 126 PHE B CA 1
ATOM 2182 C C . PHE B 1 126 ? -11.625 5.324 0.05 1 97.19 126 PHE B C 1
ATOM 2184 O O . PHE B 1 126 ? -11.078 4.68 0.944 1 97.19 126 PHE B O 1
ATOM 2191 N N . ARG B 1 127 ? -11.477 6.598 0.016 1 96.25 127 ARG B N 1
ATOM 2192 C CA . ARG B 1 127 ? -10.883 7.324 1.136 1 96.25 127 ARG B CA 1
ATOM 2193 C C . ARG B 1 127 ? -11.547 6.934 2.453 1 96.25 127 ARG B C 1
ATOM 2195 O O . ARG B 1 127 ? -12.773 6.828 2.529 1 96.25 127 ARG B O 1
ATOM 2202 N N . PHE B 1 128 ? -10.742 6.66 3.531 1 94.88 128 PHE B N 1
ATOM 2203 C CA . PHE B 1 128 ? -11.18 6.309 4.875 1 94.88 128 PHE B CA 1
ATOM 2204 C C . PHE B 1 128 ? -11.836 4.93 4.883 1 94.88 128 PHE B C 1
ATOM 2206 O O . PHE B 1 128 ? -12.547 4.586 5.828 1 94.88 128 PHE B O 1
ATOM 2213 N N . ALA B 1 129 ? -11.633 4.184 3.842 1 96.5 129 ALA B N 1
ATOM 2214 C CA . ALA B 1 129 ? -12.266 2.871 3.76 1 96.5 129 ALA B CA 1
ATOM 2215 C C . ALA B 1 129 ? -11.789 1.963 4.891 1 96.5 129 ALA B C 1
ATOM 2217 O O . ALA B 1 129 ? -10.633 2.033 5.305 1 96.5 129 ALA B O 1
ATOM 2218 N N . ARG B 1 130 ? -12.641 1.136 5.301 1 97.19 130 ARG B N 1
ATOM 2219 C CA . ARG B 1 130 ? -12.391 0.006 6.188 1 97.19 130 ARG B CA 1
ATOM 2220 C C . ARG B 1 130 ? -13.281 -1.182 5.824 1 97.19 130 ARG B C 1
ATOM 2222 O O . ARG B 1 130 ? -14.352 -1.007 5.242 1 97.19 130 ARG B O 1
ATOM 2229 N N . GLY B 1 131 ? -12.82 -2.383 6.113 1 98.25 131 GLY B N 1
ATOM 2230 C CA . GLY B 1 131 ? -13.578 -3.59 5.812 1 98.25 131 GLY B CA 1
ATOM 2231 C C . GLY B 1 131 ? -12.734 -4.848 5.875 1 98.25 131 GLY B C 1
ATOM 2232 O O . GLY B 1 131 ? -11.812 -4.949 6.695 1 98.25 131 GLY B O 1
ATOM 2233 N N . TYR B 1 132 ? -13.148 -5.828 5.094 1 98.69 132 TYR B N 1
ATOM 2234 C CA . TYR B 1 132 ? -12.391 -7.07 4.992 1 98.69 132 TYR B CA 1
ATOM 2235 C C . TYR B 1 132 ? -12.617 -7.738 3.641 1 98.69 132 TYR B C 1
ATOM 2237 O O . TYR B 1 132 ? -13.547 -7.387 2.914 1 98.69 132 TYR B O 1
ATOM 2245 N N . VAL B 1 133 ? -11.727 -8.562 3.34 1 98.88 133 VAL B N 1
ATOM 2246 C CA . VAL B 1 133 ? -11.891 -9.406 2.16 1 98.88 133 VAL B CA 1
ATOM 2247 C C . VAL B 1 133 ? -11.953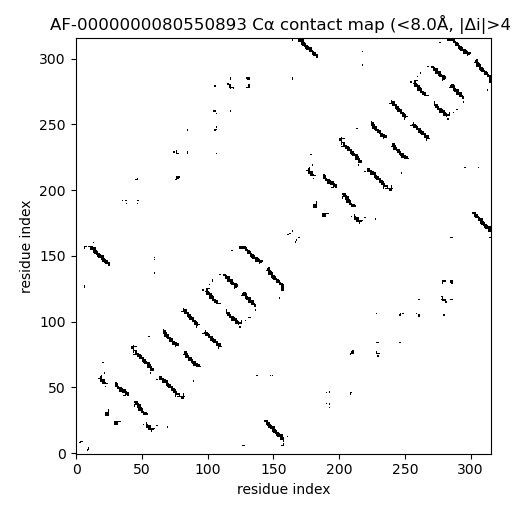 -10.875 2.578 1 98.88 133 VAL B C 1
ATOM 2249 O O . VAL B 1 133 ? -11.352 -11.266 3.582 1 98.88 133 VAL B O 1
ATOM 2252 N N . GLU B 1 134 ? -12.68 -11.625 1.811 1 98.75 134 GLU B N 1
ATOM 2253 C CA . GLU B 1 134 ? -12.633 -13.086 1.836 1 98.75 134 GLU B CA 1
ATOM 2254 C C . GLU B 1 134 ? -11.914 -13.633 0.605 1 98.75 134 GLU B C 1
ATOM 2256 O O . GLU B 1 134 ? -12.273 -13.305 -0.527 1 98.75 134 GLU B O 1
ATOM 2261 N N . ALA B 1 135 ? -10.93 -14.406 0.881 1 98.75 135 ALA B N 1
ATOM 2262 C CA . ALA B 1 135 ? -10.18 -15.047 -0.193 1 98.75 135 ALA B CA 1
ATOM 2263 C C . ALA B 1 135 ? -10.484 -16.531 -0.265 1 98.75 135 ALA B C 1
ATOM 2265 O O . ALA B 1 135 ? -10.5 -17.219 0.759 1 98.75 135 ALA B O 1
ATOM 2266 N N . ARG B 1 136 ? -10.734 -17.031 -1.483 1 98.44 136 ARG B N 1
ATOM 2267 C CA . ARG B 1 136 ? -10.953 -18.453 -1.77 1 98.44 136 ARG B CA 1
ATOM 2268 C C . ARG B 1 136 ? -10.117 -18.906 -2.959 1 98.44 136 ARG B C 1
ATOM 2270 O O . ARG B 1 136 ? -10.273 -18.391 -4.07 1 98.44 136 ARG B O 1
ATOM 2277 N N . THR B 1 137 ? -9.297 -19.828 -2.686 1 97.88 137 THR B N 1
ATOM 2278 C CA . THR B 1 137 ? -8.492 -20.344 -3.783 1 97.88 137 THR B CA 1
ATOM 2279 C C . THR B 1 137 ? -9.352 -21.141 -4.762 1 97.88 137 THR B C 1
ATOM 2281 O O . THR B 1 137 ? -10.062 -22.062 -4.359 1 97.88 137 THR B O 1
ATOM 2284 N N . LYS B 1 138 ? -9.32 -20.766 -6.035 1 97.88 138 LYS B N 1
ATOM 2285 C CA . LYS B 1 138 ? -10.055 -21.469 -7.074 1 97.88 138 LYS B CA 1
ATOM 2286 C C . LYS B 1 138 ? -9.18 -22.5 -7.762 1 97.88 138 LYS B C 1
ATOM 2288 O O . LYS B 1 138 ? -9.656 -23.578 -8.148 1 97.88 138 LYS B O 1
ATOM 2293 N N . SER B 1 139 ? -7.957 -22.172 -7.934 1 96.25 139 SER B N 1
ATOM 2294 C CA . SER B 1 139 ? -6.957 -23.078 -8.477 1 96.25 139 SER B CA 1
ATOM 2295 C C . SER B 1 139 ? -5.559 -22.734 -7.98 1 96.25 139 SER B C 1
ATOM 2297 O O . SER B 1 139 ? -5.242 -21.562 -7.777 1 96.25 139 SER B O 1
ATOM 2299 N N . ILE B 1 140 ? -4.723 -23.797 -7.773 1 94.56 140 ILE B N 1
ATOM 2300 C CA . ILE B 1 140 ? -3.348 -23.578 -7.344 1 94.56 140 ILE B CA 1
ATOM 2301 C C . ILE B 1 140 ? -2.463 -24.719 -7.828 1 94.56 140 ILE B C 1
ATOM 2303 O O . ILE B 1 140 ? -2.857 -25.891 -7.758 1 94.56 140 ILE B O 1
ATOM 2307 N N . ASP B 1 141 ? -1.44 -24.422 -8.469 1 93.25 141 ASP B N 1
ATOM 2308 C CA . ASP B 1 141 ? -0.336 -25.312 -8.805 1 93.25 141 ASP B CA 1
ATOM 2309 C C . ASP B 1 141 ? 0.975 -24.812 -8.203 1 93.25 141 ASP B C 1
ATOM 2311 O O . ASP B 1 141 ? 1.643 -23.953 -8.781 1 93.25 141 ASP B O 1
ATOM 2315 N N . LEU B 1 142 ? 1.369 -25.312 -7.09 1 85.94 142 LEU B N 1
ATOM 2316 C CA . LEU B 1 142 ? 2.531 -24.828 -6.348 1 85.94 142 LEU B CA 1
ATOM 2317 C C . LEU B 1 142 ? 3.814 -25.062 -7.141 1 85.94 142 LEU B C 1
ATOM 2319 O O . LEU B 1 142 ? 4.738 -24.25 -7.086 1 85.94 142 LEU B O 1
ATOM 2323 N N . LYS B 1 143 ? 3.877 -26.188 -7.801 1 85.88 143 LYS B N 1
ATOM 2324 C CA . LYS B 1 143 ? 5.059 -26.5 -8.594 1 85.88 143 LYS B CA 1
ATOM 2325 C C . LYS B 1 143 ? 5.203 -25.531 -9.766 1 85.88 143 LYS B C 1
ATOM 2327 O O . LYS B 1 143 ? 6.301 -25.047 -10.047 1 85.88 143 LYS B O 1
ATOM 2332 N N . ALA B 1 144 ? 4.109 -25.297 -10.43 1 90.62 144 ALA B N 1
ATOM 2333 C CA . ALA B 1 144 ? 4.121 -24.375 -11.57 1 90.62 144 ALA B CA 1
ATOM 2334 C C . ALA B 1 144 ? 4.168 -22.922 -11.109 1 90.62 144 ALA B C 1
ATOM 2336 O O . ALA B 1 144 ? 4.465 -22.031 -11.898 1 90.62 144 ALA B O 1
ATOM 2337 N N . GLY B 1 145 ? 3.85 -22.641 -9.82 1 91.5 145 GLY B N 1
ATOM 2338 C CA . GLY B 1 145 ? 3.854 -21.281 -9.297 1 91.5 145 GLY B CA 1
ATOM 2339 C C . GLY B 1 145 ? 2.699 -20.438 -9.805 1 91.5 145 GLY B C 1
ATOM 2340 O O . GLY B 1 145 ? 2.879 -19.266 -10.133 1 91.5 145 GLY B O 1
ATOM 2341 N N . VAL B 1 146 ? 1.526 -21.062 -9.992 1 94.88 146 VAL B N 1
ATOM 2342 C CA . VAL B 1 146 ? 0.357 -20.344 -10.484 1 94.88 146 VAL B CA 1
ATOM 2343 C C . VAL B 1 146 ? -0.808 -20.516 -9.516 1 94.88 146 VAL B C 1
ATOM 2345 O O . VAL B 1 146 ? -1.006 -21.609 -8.961 1 94.88 146 VAL B O 1
ATOM 2348 N N . ALA B 1 147 ? -1.523 -19.484 -9.32 1 96.69 147 ALA B N 1
ATOM 2349 C CA . ALA B 1 147 ? -2.709 -19.531 -8.469 1 96.69 147 ALA B CA 1
ATOM 2350 C C . ALA B 1 147 ? -3.779 -18.562 -8.953 1 96.69 147 ALA B C 1
ATOM 2352 O O . ALA B 1 147 ? -3.461 -17.484 -9.484 1 96.69 147 ALA B O 1
ATOM 2353 N N . ILE B 1 148 ? -5.043 -18.953 -8.844 1 98.06 148 ILE B N 1
ATOM 2354 C CA . ILE B 1 148 ? -6.211 -18.094 -9.023 1 98.06 148 ILE B CA 1
ATOM 2355 C C . ILE B 1 148 ? -7.012 -18.031 -7.727 1 98.06 148 ILE B C 1
ATOM 2357 O O . ILE B 1 148 ? -7.387 -19.062 -7.176 1 98.06 148 ILE B O 1
ATOM 2361 N N . VAL B 1 149 ? -7.199 -16.859 -7.227 1 98.44 149 VAL B N 1
ATOM 2362 C CA . VAL B 1 149 ? -7.895 -16.672 -5.957 1 98.44 149 VAL B CA 1
ATOM 2363 C C . VAL B 1 149 ? -9.07 -15.711 -6.148 1 98.44 149 VAL B C 1
ATOM 2365 O O . VAL B 1 149 ? -8.922 -14.648 -6.762 1 98.44 149 VAL B O 1
ATOM 2368 N N . GLU B 1 150 ? -10.242 -16.094 -5.688 1 98.75 150 GLU B N 1
ATOM 2369 C CA . GLU B 1 150 ? -11.406 -15.203 -5.629 1 98.75 150 GLU B CA 1
ATOM 2370 C C . GLU B 1 150 ? -11.359 -14.32 -4.387 1 98.75 150 GLU B C 1
ATOM 2372 O O . GLU B 1 150 ? -11.156 -14.805 -3.275 1 98.75 150 GLU B O 1
ATOM 2377 N N . TYR B 1 151 ? -11.547 -13.062 -4.598 1 98.81 151 TYR B N 1
ATOM 2378 C CA . TYR B 1 151 ? -11.688 -12.125 -3.492 1 98.81 151 TYR B CA 1
ATOM 2379 C C . TYR B 1 151 ? -13.086 -11.508 -3.473 1 98.81 151 TYR B C 1
ATOM 2381 O O . TYR B 1 151 ? -13.523 -10.906 -4.457 1 98.81 151 TYR B O 1
ATOM 2389 N N . ASN B 1 152 ? -13.781 -11.672 -2.43 1 98.88 152 ASN B N 1
ATOM 2390 C CA . ASN B 1 152 ? -14.945 -10.859 -2.086 1 98.88 152 ASN B CA 1
ATOM 2391 C C . ASN B 1 152 ? -14.578 -9.734 -1.125 1 98.88 152 ASN B C 1
ATOM 2393 O O . ASN B 1 152 ? -14.141 -9.984 -0.002 1 98.88 152 ASN B O 1
ATOM 2397 N N . CYS B 1 153 ? -14.734 -8.555 -1.566 1 98.75 153 CYS B N 1
ATOM 2398 C CA . CYS B 1 153 ? -14.375 -7.371 -0.788 1 98.75 153 CYS B CA 1
ATOM 2399 C C . CYS B 1 153 ? -15.609 -6.715 -0.192 1 98.75 153 CYS B C 1
ATOM 2401 O O . CYS B 1 153 ? -16.562 -6.391 -0.914 1 98.75 153 CYS B O 1
ATOM 2403 N N . TYR B 1 154 ? -15.633 -6.531 1.042 1 98.75 154 TYR B N 1
ATOM 2404 C CA . TYR B 1 154 ? -16.672 -5.848 1.797 1 98.75 154 TYR B CA 1
ATOM 2405 C C . TYR B 1 154 ? -16.141 -4.551 2.4 1 98.75 154 TYR B C 1
ATOM 2407 O O . TYR B 1 154 ? -15.375 -4.574 3.365 1 98.75 154 TYR B O 1
ATOM 2415 N N . ILE B 1 155 ? -16.578 -3.445 1.824 1 98.31 155 ILE B N 1
ATOM 2416 C CA . ILE B 1 155 ? -15.891 -2.186 2.092 1 98.31 155 ILE B CA 1
ATOM 2417 C C . ILE B 1 155 ? -16.891 -1.148 2.592 1 98.31 155 ILE B C 1
ATOM 2419 O O . ILE B 1 155 ? -17.891 -0.87 1.926 1 98.31 155 ILE B O 1
ATOM 2423 N N . LEU B 1 156 ? -16.625 -0.586 3.758 1 97.19 156 LEU B N 1
ATOM 2424 C CA . LEU B 1 156 ? -17.297 0.618 4.234 1 97.19 156 LEU B CA 1
ATOM 2425 C C . LEU B 1 156 ? -16.516 1.867 3.844 1 97.19 156 LEU B C 1
ATOM 2427 O O . LEU B 1 156 ? -15.297 1.923 4.031 1 97.19 156 LEU B O 1
ATOM 2431 N N . HIS B 1 157 ? -17.188 2.744 3.258 1 94.69 157 HIS B N 1
ATOM 2432 C CA . HIS B 1 157 ? -16.594 4.012 2.848 1 94.69 157 HIS B CA 1
ATOM 2433 C C . HIS B 1 157 ? -17.641 5.113 2.76 1 94.69 157 HIS B C 1
ATOM 2435 O O . HIS B 1 157 ? -18.781 4.926 3.189 1 94.69 157 HIS B O 1
ATOM 2441 N N . TYR B 1 158 ? -17.234 6.328 2.201 1 90.88 158 TYR B N 1
ATOM 2442 C CA . TYR B 1 158 ? -18.141 7.461 2.244 1 90.88 158 TYR B CA 1
ATOM 2443 C C . TYR B 1 158 ? -18.422 7.992 0.842 1 90.88 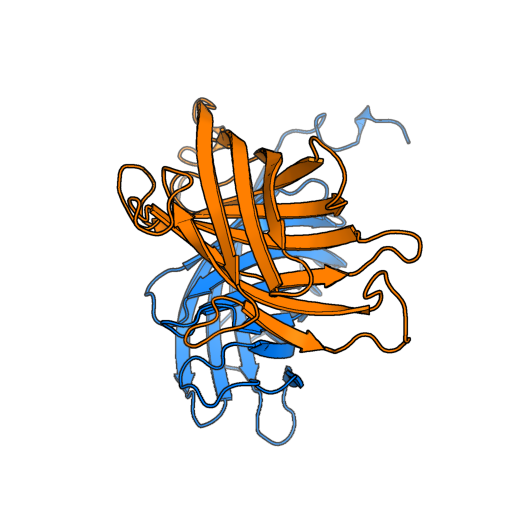158 TYR B C 1
ATOM 2445 O O . TYR B 1 158 ? -17.594 7.852 -0.057 1 90.88 158 TYR B O 1
#

Radius of gyration: 19.6 Å; Cα contacts (8 Å, |Δi|>4): 955; chains: 2; bounding box: 51×51×52 Å

Foldseek 3Di:
DPCCVDWPNDDKDKDKDKKKWKAFQDDDDGQKHWPAFQPDPAPQRAFTKMWGFTFIARDQDPPHHTFFTKGDMWHRHDRVANKTFDWTKTAGCDDPQHRKIWTWTAIDGPPDQKDKTWGPAMDDQTGVKTFMKIKGWPDDDVVRRITMIMIITIIMTD/DPCCPPWVNDDKDKDKDKKKWKAFQDDDDGQKHWPAFQPDPAPQRAFIKMWGFTFIAPDQDPPHDTFFTKGDMWHRHDRVANKTFDWTKTAGCDDPQHRKIWTWTDIDGPPDQKDKTWGPAMDDQTGVKTFMKIKGWPDDDVVRRITMIMIITIIMTD

Nearest PDB structures (foldseek):
  6ooc-assembly1_A  TM=9.649E-01  e=1.375E-17  Glycyrrhiza echinata
  6ood-assembly1_A  TM=9.503E-01  e=8.570E-18  Pisum sativum
  8th2-assembly1_C  TM=9.148E-01  e=5.342E-18  Pisum sativum
  6ooc-assembly1_C  TM=9.198E-01  e=2.868E-17  Glycyrrhiza echinata
  8th2-assembly1_D  TM=9.096E-01  e=6.703E-16  Pisum sativum

pLDDT: mean 93.1, std 11.38, range [34.88, 98.88]

Secondary structure (DSSP, 8-state):
--GGGSGGGSPPEEEEEEEEEEEESSSSS-SEEEEE--SS--TT-TT-EEEEEEEEESSSSTTSPEEEEEEEEEEE--SSS-EEEEEEEEEE-SGGGTT-EEEEEEEEETTSSSEEEEEEEEEGGGTT-EEEEEEEEEEEETTTTEEEEEEEEEEEE-/--GGGSGGGSPPEEEEEEEEEEEESSSSS-SEEEEE--SS--TT-TT-EEEEEEEEESSSSTTSPEEEEEEEEEEE--SSS-EEEEEEEEEE-SGGGTT-EEEEEEEEETTSSSEEEEEEEEEGGGTT-EEEEEEEEEEEETTTTEEEEEEEEEEEE-

Solvent-accessible surface area (backbone atoms only — not comparable to full-atom values): 15377 Å² total; per-residue (Å²): 127,72,64,70,86,37,60,89,63,43,70,74,40,80,48,77,48,68,37,22,40,44,44,23,58,42,78,94,76,43,32,26,46,76,79,35,70,42,82,50,97,51,96,24,35,34,41,18,32,29,41,35,56,18,47,23,16,70,43,86,58,87,85,38,60,72,42,30,31,37,38,41,37,41,29,21,19,23,74,92,41,53,22,26,33,37,42,35,30,45,39,26,66,43,76,95,49,42,80,17,30,40,30,37,45,30,58,40,49,68,85,46,73,69,34,45,25,7,24,58,27,35,34,69,72,27,38,78,16,36,17,31,32,39,39,30,70,77,44,74,36,80,88,64,34,34,37,33,31,39,36,42,36,41,38,37,24,72,129,71,69,66,81,34,50,90,64,42,70,76,40,81,47,79,48,68,38,22,38,44,45,24,56,42,78,94,76,43,33,26,43,76,72,34,69,42,83,51,98,50,95,24,35,33,61,18,32,30,28,26,41,16,47,22,18,71,40,86,57,87,84,39,60,71,41,29,33,38,29,22,37,39,28,24,72,25,78,92,41,54,21,26,42,37,42,36,25,45,38,26,67,43,78,96,49,45,78,18,30,41,22,37,55,33,62,40,51,68,86,46,73,70,36,61,31,39,29,52,14,10,14,69,72,27,35,58,16,38,43,35,32,41,39,30,72,76,45,75,37,79,89,65,34,34,37,34,32,38,36,42,36,41,39,38,24,67

InterPro domains:
  IPR004265 Dirigent protein [PF03018] (15-155)
  IPR004265 Dirigent protein [PTHR21495] (7-155)
  IPR044859 Allene oxide cyclase/Dirigent protein [G3DSA:2.40.480.10] (4-150)

Sequence (316 aa):
MNGKHLGPYKKEKFTHLRVYWHNSVNGRNPSSVMIQQPVLNSSSLFGAITMMDDPLTLDVPRNSTVVGQAQGMYAAAAQGEIGFLMVMNFAFTTGKYNGSTITILGRNVVMSKVREMPVVGGSEIFRFARGYVEARTKSIDLKAGVAIVEYNCYILHYMNGKHLGPYKKEKFTHLRVYWHNSVNGRNPSSVMIQQPVLNSSSLFGAITMMDDPLTLDVPRNSTVVGQAQGMYAAAAQGEIGFLMVMNFAFTTGKYNGSTITILGRNVVMSKVREMPVVGGSEIFRFARGYVEARTKSIDLKAGVAIVEYNCYILHY